Protein AF-A0A2P4YMN2-F1 (afdb_monomer)

Radius of gyration: 37.16 Å; Cα contacts (8 Å, |Δi|>4): 155; chains: 1; bounding box: 117×52×123 Å

Organism: NCBI:txid4796

Sequence (236 aa):
MDVQVNENIAIAGAVIGGGAVDGQLHRSLGSSKPPPFEGTFELYKVELELYMTDRVAWIVVTATEVRHVTDQDQQAIFDRRVRLARDTILRGLRGCKNDDASNLWDTLVLSYTQRAFSYAMLLKRQPFRCSHALGQSMTDYIRPITQLRHRLLIMNTEHASGWRFGWILLMGVAMTYRELLEHFDLPTNQGNPPKIQQVTNALRSQDERDRMVAQGGRSAGVVMSMTGSDGEYLSK

Secondary structure (DSSP, 8-state):
-------------------------------SSPPP--S-HHHHHHHHHHHHHTTT-HHHHTT-S---SS-HHHHHHHHHHHHHHHHHHHHHSTT---S-HHHHHHHHHHHHHHHHHHHHHHHHHGGGG--PPTT--HHHHHHHHHHHHHHHHHTT-GGG-HHHHHHHHHHHTTTT-HHHHHHHHHHHHTT-PPPHHHHHHHHHHHHHHHHHHHHHHHHTTSS-------------

Structure (mmCIF, N/CA/C/O backbone):
data_AF-A0A2P4YMN2-F1
#
_entry.id   AF-A0A2P4YMN2-F1
#
loop_
_atom_site.group_PDB
_atom_site.id
_atom_site.type_symbol
_atom_site.label_atom_id
_atom_site.label_alt_id
_atom_site.label_comp_id
_atom_site.label_asym_id
_atom_site.label_entity_id
_atom_site.label_seq_id
_atom_site.pdbx_PDB_ins_code
_atom_site.Cartn_x
_atom_site.Cartn_y
_atom_site.Cartn_z
_atom_site.occupancy
_atom_site.B_iso_or_equiv
_atom_site.auth_seq_id
_atom_site.auth_comp_id
_atom_site.auth_asym_id
_atom_site.auth_atom_id
_atom_site.pdbx_PDB_model_num
ATOM 1 N N . MET A 1 1 ? 53.200 -3.956 -57.517 1.00 35.25 1 MET A N 1
ATOM 2 C CA . MET A 1 1 ? 54.255 -4.930 -57.206 1.00 35.25 1 MET A CA 1
ATOM 3 C C . MET A 1 1 ? 54.503 -4.810 -55.717 1.00 35.25 1 MET A C 1
ATOM 5 O O . MET A 1 1 ? 55.097 -3.830 -55.295 1.00 35.25 1 MET A O 1
ATOM 9 N N . ASP A 1 2 ? 53.727 -5.528 -54.902 1.00 26.14 2 ASP A N 1
ATOM 10 C CA . ASP A 1 2 ? 53.933 -6.967 -54.613 1.00 26.14 2 ASP A CA 1
ATOM 11 C C . ASP A 1 2 ? 55.261 -7.139 -53.869 1.00 26.14 2 ASP A C 1
ATOM 13 O O . ASP A 1 2 ? 56.265 -6.595 -54.303 1.00 26.14 2 ASP A O 1
ATOM 17 N N . VAL A 1 3 ? 55.407 -7.855 -52.762 1.00 28.20 3 VAL A N 1
ATOM 18 C CA . VAL A 1 3 ? 54.639 -8.909 -52.081 1.00 28.20 3 VAL A CA 1
ATOM 19 C C . VAL A 1 3 ? 55.422 -9.067 -50.753 1.00 28.20 3 VAL A C 1
ATOM 21 O O . VAL A 1 3 ? 56.643 -8.958 -50.760 1.00 28.20 3 VAL A O 1
ATOM 24 N N . GLN A 1 4 ? 54.801 -8.961 -49.576 1.00 30.16 4 GLN A N 1
ATOM 25 C CA . GLN A 1 4 ? 54.206 -10.051 -48.789 1.00 30.16 4 GLN A CA 1
ATOM 26 C C . GLN A 1 4 ? 55.224 -11.048 -48.171 1.00 30.16 4 GLN A C 1
ATOM 28 O O . GLN A 1 4 ? 56.256 -11.339 -48.762 1.00 30.16 4 GLN A O 1
ATOM 33 N N . VAL A 1 5 ? 54.798 -11.650 -47.044 1.00 35.62 5 VAL A N 1
ATOM 34 C CA . VAL A 1 5 ? 55.192 -12.967 -46.472 1.00 35.62 5 VAL A CA 1
ATOM 35 C C . VAL A 1 5 ? 56.252 -12.896 -45.355 1.00 35.62 5 VAL A C 1
ATOM 37 O O . VAL A 1 5 ? 57.418 -12.631 -45.600 1.00 35.62 5 VAL A O 1
ATOM 40 N N . ASN A 1 6 ? 55.809 -12.872 -44.090 1.00 31.36 6 ASN A N 1
ATOM 41 C CA . ASN A 1 6 ? 55.540 -13.988 -43.148 1.00 31.36 6 ASN A CA 1
ATOM 42 C C . ASN A 1 6 ? 56.798 -14.624 -42.551 1.00 31.36 6 ASN A C 1
ATOM 44 O O . ASN A 1 6 ? 57.594 -15.204 -43.276 1.00 31.36 6 ASN A O 1
ATOM 48 N N . GLU A 1 7 ? 56.794 -14.754 -41.224 1.00 33.94 7 GLU A N 1
ATOM 49 C CA . GLU A 1 7 ? 57.212 -16.006 -40.594 1.00 33.94 7 GLU A CA 1
ATOM 50 C C . GLU A 1 7 ? 56.098 -16.531 -39.685 1.00 33.94 7 GLU A C 1
ATOM 52 O O . GLU A 1 7 ? 55.690 -15.919 -38.699 1.00 33.94 7 GLU A O 1
ATOM 57 N N . ASN A 1 8 ? 55.587 -17.684 -40.109 1.00 32.84 8 ASN A N 1
ATOM 58 C CA . ASN A 1 8 ? 54.741 -18.595 -39.364 1.00 32.84 8 ASN A CA 1
ATOM 59 C C . ASN A 1 8 ? 55.604 -19.373 -38.366 1.00 32.84 8 ASN A C 1
ATOM 61 O O . ASN A 1 8 ? 56.656 -19.875 -38.753 1.00 32.84 8 ASN A O 1
ATOM 65 N N . ILE A 1 9 ? 55.073 -19.664 -37.178 1.00 32.00 9 ILE A N 1
ATOM 66 C CA . ILE A 1 9 ? 55.276 -20.989 -36.582 1.00 32.00 9 ILE A CA 1
ATOM 67 C C . ILE A 1 9 ? 53.907 -21.576 -36.263 1.00 32.00 9 ILE A C 1
ATOM 69 O O . ILE A 1 9 ? 53.143 -21.071 -35.443 1.00 32.00 9 ILE A O 1
ATOM 73 N N . ALA A 1 10 ? 53.617 -22.645 -36.993 1.00 31.94 10 ALA A N 1
ATOM 74 C CA . ALA A 1 10 ? 52.483 -23.526 -36.835 1.00 31.94 10 ALA A CA 1
ATOM 75 C C . ALA A 1 10 ? 52.654 -24.431 -35.609 1.00 31.94 10 ALA A C 1
ATOM 77 O O . ALA A 1 10 ? 53.754 -24.914 -35.349 1.00 31.94 10 ALA A O 1
ATOM 78 N N . ILE A 1 11 ? 51.542 -24.781 -34.960 1.00 32.69 11 ILE A N 1
ATOM 79 C CA . ILE A 1 11 ? 51.362 -26.124 -34.402 1.00 32.69 11 ILE A CA 1
ATOM 80 C C . ILE A 1 11 ? 50.005 -26.640 -34.885 1.00 32.69 11 ILE A C 1
ATOM 82 O O . ILE A 1 11 ? 48.984 -25.960 -34.799 1.00 32.69 11 ILE A O 1
ATOM 86 N N . ALA A 1 12 ? 50.055 -27.826 -35.481 1.00 32.53 12 ALA A N 1
ATOM 87 C CA . ALA A 1 12 ? 48.991 -28.481 -36.212 1.00 32.53 12 ALA A CA 1
ATOM 88 C C . ALA A 1 12 ? 47.984 -29.218 -35.307 1.00 32.53 12 ALA A C 1
ATOM 90 O O . ALA A 1 12 ? 48.358 -29.863 -34.336 1.00 32.53 12 ALA A O 1
ATOM 91 N N . GLY A 1 13 ? 46.715 -29.113 -35.714 1.00 28.83 13 GLY A N 1
ATOM 92 C CA . GLY A 1 13 ? 45.649 -30.124 -35.783 1.00 28.83 13 GLY A CA 1
ATOM 93 C C . GLY A 1 13 ? 45.528 -31.270 -34.769 1.00 28.83 13 GLY A C 1
ATOM 94 O O . GLY A 1 13 ? 46.382 -32.143 -34.706 1.00 28.83 13 GLY A O 1
ATOM 95 N N . ALA A 1 14 ? 44.322 -31.397 -34.201 1.00 27.31 14 ALA A N 1
ATOM 96 C CA . ALA A 1 14 ? 43.523 -32.628 -34.282 1.00 27.31 14 ALA A CA 1
ATOM 97 C C . ALA A 1 14 ? 42.034 -32.341 -33.984 1.00 27.31 14 ALA A C 1
ATOM 99 O O . ALA A 1 14 ? 41.695 -31.753 -32.962 1.00 27.31 14 ALA A O 1
ATOM 100 N N . VAL A 1 15 ? 41.146 -32.776 -34.884 1.00 38.69 15 VAL A N 1
ATOM 101 C CA . VAL A 1 15 ? 39.693 -32.892 -34.674 1.00 38.69 15 VAL A CA 1
ATOM 102 C C . VAL A 1 15 ? 39.400 -34.287 -34.133 1.00 38.69 15 VAL A C 1
ATOM 104 O O . VAL A 1 15 ? 39.672 -35.242 -34.850 1.00 38.69 15 VAL A O 1
ATOM 107 N N . ILE A 1 16 ? 38.794 -34.386 -32.945 1.00 31.12 16 ILE A N 1
ATOM 108 C CA . ILE A 1 16 ? 37.894 -35.459 -32.461 1.00 31.12 16 ILE A CA 1
ATOM 109 C C . ILE A 1 16 ? 37.038 -34.756 -31.381 1.00 31.12 16 ILE A C 1
ATOM 111 O O . ILE A 1 16 ? 37.593 -34.174 -30.463 1.00 31.12 16 ILE A O 1
ATOM 115 N N . GLY A 1 17 ? 35.729 -34.539 -31.507 1.00 27.03 17 GLY A N 1
ATOM 116 C CA . GLY A 1 17 ? 34.694 -35.563 -31.531 1.00 27.03 17 GLY A CA 1
ATOM 117 C C . GLY A 1 17 ? 34.165 -35.823 -30.111 1.00 27.03 17 GLY A C 1
ATOM 118 O O . GLY A 1 17 ? 34.708 -36.668 -29.419 1.00 27.03 17 GLY A O 1
ATOM 119 N N . GLY A 1 18 ? 33.078 -35.137 -29.730 1.00 26.03 18 GLY A N 1
ATOM 120 C CA . GLY A 1 18 ? 32.112 -35.586 -28.713 1.00 26.03 18 GLY A CA 1
ATOM 121 C C . GLY A 1 18 ? 32.453 -35.387 -27.227 1.00 26.03 18 GLY A C 1
ATOM 122 O O . GLY A 1 18 ? 33.535 -35.718 -26.766 1.00 26.03 18 GLY A O 1
ATOM 123 N N . GLY A 1 19 ? 31.445 -34.951 -26.461 1.00 25.50 19 GLY A N 1
ATOM 124 C CA . GLY A 1 19 ? 31.386 -35.135 -25.005 1.00 25.50 19 GLY A CA 1
ATOM 125 C C . GLY A 1 19 ? 31.316 -33.840 -24.202 1.00 25.50 19 GLY A C 1
ATOM 126 O O . GLY A 1 19 ? 32.268 -33.077 -24.158 1.00 25.50 19 GLY A O 1
ATOM 127 N N . ALA A 1 20 ? 30.159 -33.614 -23.580 1.00 38.72 20 ALA A N 1
ATOM 128 C CA . ALA A 1 20 ? 29.866 -32.543 -22.632 1.00 38.72 20 ALA A CA 1
ATOM 129 C C . ALA A 1 20 ? 30.697 -32.635 -21.334 1.00 38.72 20 ALA A C 1
ATOM 131 O O . ALA A 1 20 ? 31.331 -33.657 -21.101 1.00 38.72 20 ALA A O 1
ATOM 132 N N . VAL A 1 21 ? 30.518 -31.617 -20.474 1.00 37.97 21 VAL A N 1
ATOM 133 C CA . VAL A 1 21 ? 31.142 -31.298 -19.164 1.00 37.97 21 VAL A CA 1
ATOM 134 C C . VAL A 1 21 ? 32.441 -30.496 -19.325 1.00 37.97 21 VAL A C 1
ATOM 136 O O . VAL A 1 21 ? 33.315 -30.886 -20.077 1.00 37.97 21 VAL A O 1
ATOM 139 N N . ASP A 1 22 ? 32.653 -29.321 -18.744 1.00 32.78 22 ASP A N 1
ATOM 140 C CA . ASP A 1 22 ? 32.194 -28.735 -17.489 1.00 32.78 22 ASP A CA 1
ATOM 141 C C . ASP A 1 22 ? 32.458 -27.211 -17.542 1.00 32.78 22 ASP A C 1
ATOM 143 O O . ASP A 1 22 ? 33.253 -26.741 -18.360 1.00 32.78 22 ASP A O 1
ATOM 147 N N . GLY A 1 23 ? 31.806 -26.428 -16.684 1.00 29.55 23 GLY A N 1
ATOM 148 C CA . GLY A 1 23 ? 32.050 -24.984 -16.590 1.00 29.55 23 GLY A CA 1
ATOM 149 C C . GLY A 1 23 ? 30.862 -24.167 -16.102 1.00 29.55 23 GLY A C 1
ATOM 150 O O . GLY A 1 23 ? 30.596 -23.083 -16.622 1.00 29.55 23 GLY A O 1
ATOM 151 N N . GLN A 1 24 ? 30.124 -24.685 -15.119 1.00 39.16 24 GLN A N 1
ATOM 152 C CA . GLN A 1 24 ? 29.054 -23.971 -14.433 1.00 39.16 24 GLN A CA 1
ATOM 153 C C . GLN A 1 24 ? 29.633 -22.842 -13.565 1.00 39.16 24 GLN A C 1
ATOM 155 O O . GLN A 1 24 ? 29.707 -22.931 -12.342 1.00 39.16 24 GLN A O 1
ATOM 160 N N . LEU A 1 25 ? 30.011 -21.732 -14.202 1.00 34.97 25 LEU A N 1
ATOM 161 C CA . LEU A 1 25 ? 30.000 -20.436 -13.539 1.00 34.97 25 LEU A CA 1
ATOM 162 C C . LEU A 1 25 ? 28.538 -20.020 -13.424 1.00 34.97 25 LEU A C 1
ATOM 164 O O . LEU A 1 25 ? 27.889 -19.693 -14.417 1.00 34.97 25 LEU A O 1
ATOM 168 N N . HIS A 1 26 ? 28.023 -20.075 -12.198 1.00 39.06 26 HIS A N 1
ATOM 169 C CA . HIS A 1 26 ? 26.734 -19.528 -11.792 1.00 39.06 26 HIS A CA 1
ATOM 170 C C . HIS A 1 26 ? 26.612 -18.054 -12.221 1.00 39.06 26 HIS A C 1
ATOM 172 O O . HIS A 1 26 ? 26.869 -17.135 -11.450 1.00 39.06 26 HIS A O 1
ATOM 178 N N . ARG A 1 27 ? 26.183 -17.811 -13.460 1.00 39.84 27 ARG A N 1
ATOM 179 C CA . ARG A 1 27 ? 25.506 -16.578 -13.840 1.00 39.84 27 ARG A CA 1
ATOM 180 C C . ARG A 1 27 ? 24.033 -16.883 -13.649 1.00 39.84 27 ARG A C 1
ATOM 182 O O . ARG A 1 27 ? 23.420 -17.533 -14.489 1.00 39.84 27 ARG A O 1
ATOM 189 N N . SER A 1 28 ? 23.492 -16.493 -12.501 1.00 42.06 28 SER A N 1
ATOM 190 C CA . SER A 1 28 ? 22.053 -16.444 -12.270 1.00 42.06 28 SER A CA 1
ATOM 191 C C . SER A 1 28 ? 21.444 -15.506 -13.313 1.00 42.06 28 SER A C 1
ATOM 193 O O . SER A 1 28 ? 21.336 -14.304 -13.092 1.00 42.06 28 SER A O 1
ATOM 195 N N . LEU A 1 29 ? 21.136 -16.042 -14.496 1.00 46.53 29 LEU A N 1
ATOM 196 C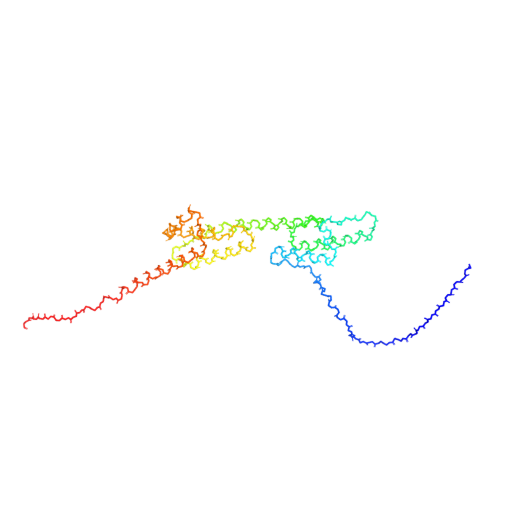 CA . LEU A 1 29 ? 20.348 -15.355 -15.502 1.00 46.53 29 LEU A CA 1
ATOM 197 C C . LEU A 1 29 ? 18.985 -15.093 -14.868 1.00 46.53 29 LEU A C 1
ATOM 199 O O . LEU A 1 29 ? 18.212 -16.027 -14.647 1.00 46.53 29 LEU A O 1
ATOM 203 N N . GLY A 1 30 ? 18.711 -13.825 -14.562 1.00 49.84 30 GLY A N 1
ATOM 204 C CA . GLY A 1 30 ? 17.373 -13.367 -14.227 1.00 49.84 30 GLY A CA 1
ATOM 205 C C . GLY A 1 30 ? 16.368 -13.891 -15.253 1.00 49.84 30 GLY A C 1
ATOM 206 O O . GLY A 1 30 ? 16.683 -14.037 -16.440 1.00 49.84 30 GLY A O 1
ATOM 207 N N . SER A 1 31 ? 15.171 -14.228 -14.769 1.00 62.81 31 SER A N 1
ATOM 208 C CA . SER A 1 31 ? 14.052 -14.722 -15.574 1.00 62.81 31 SER A CA 1
ATOM 209 C C . SER A 1 31 ? 13.967 -13.992 -16.921 1.00 62.81 31 SER A C 1
ATOM 211 O O . SER A 1 31 ? 14.032 -12.765 -16.994 1.00 62.81 31 SER A O 1
ATOM 213 N N . SER A 1 32 ? 13.804 -14.739 -18.017 1.00 67.38 32 SER A N 1
ATOM 214 C CA . SER A 1 32 ? 13.655 -14.150 -19.355 1.00 67.38 32 SER A CA 1
ATOM 215 C C . SER A 1 32 ? 12.360 -13.353 -19.517 1.00 67.38 32 SER A C 1
ATOM 217 O O . SER A 1 32 ? 12.216 -12.607 -20.485 1.00 67.38 32 SER A O 1
ATOM 219 N N . LYS A 1 33 ? 11.423 -13.527 -18.580 1.00 76.69 33 LYS A N 1
ATOM 220 C CA . LYS A 1 33 ? 10.126 -12.865 -18.564 1.00 76.69 33 LYS A CA 1
ATOM 221 C C . LYS A 1 33 ? 10.156 -11.683 -17.595 1.00 76.69 33 LYS A C 1
ATOM 223 O O . LYS A 1 33 ? 10.698 -11.837 -16.499 1.00 76.69 33 LYS A O 1
ATOM 228 N N . PRO A 1 34 ? 9.526 -10.556 -17.962 1.00 77.00 34 PRO A N 1
ATOM 229 C CA . PRO A 1 34 ? 9.375 -9.429 -17.054 1.00 77.00 34 PRO A CA 1
ATOM 230 C C . PRO A 1 34 ? 8.598 -9.840 -15.788 1.00 77.00 34 PRO A C 1
ATOM 232 O O . PRO A 1 34 ? 7.696 -10.684 -15.898 1.00 77.00 34 PRO A O 1
ATOM 235 N N . PRO A 1 35 ? 8.923 -9.260 -14.616 1.00 78.94 35 PRO A N 1
ATOM 236 C CA . PRO A 1 35 ? 8.257 -9.568 -13.353 1.00 78.94 35 PRO A CA 1
ATOM 237 C C . PRO A 1 35 ? 6.739 -9.344 -13.435 1.00 78.94 35 PRO A C 1
ATOM 239 O O . PRO A 1 35 ? 6.299 -8.331 -13.993 1.00 78.94 35 PRO A O 1
ATOM 242 N N . PRO A 1 36 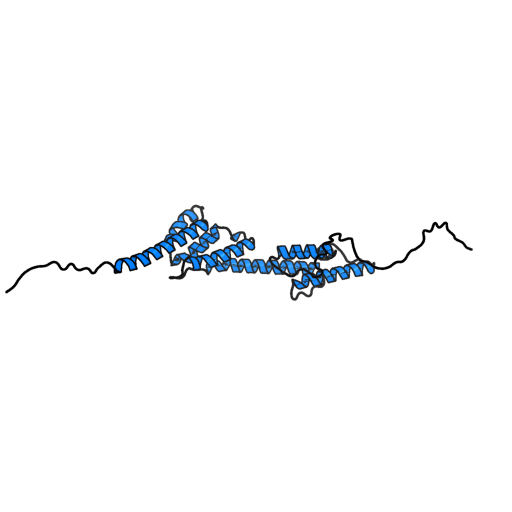? 5.910 -10.268 -12.917 1.00 76.88 36 PRO A N 1
ATOM 243 C CA . PRO A 1 36 ? 4.493 -10.001 -12.723 1.00 76.88 36 PRO A CA 1
ATOM 244 C C . PRO A 1 36 ? 4.292 -8.999 -11.577 1.00 76.88 36 PRO A C 1
ATOM 246 O O . PRO A 1 36 ? 5.129 -8.873 -10.691 1.00 76.88 36 PRO A O 1
ATOM 249 N N . PHE A 1 37 ? 3.158 -8.297 -11.567 1.00 71.06 37 PHE A N 1
ATOM 250 C CA . PHE A 1 37 ? 2.794 -7.472 -10.416 1.00 71.06 37 PHE A CA 1
ATOM 251 C C . PHE A 1 37 ? 2.367 -8.369 -9.247 1.00 71.06 37 PHE A C 1
ATOM 253 O O . PHE A 1 37 ? 1.241 -8.874 -9.239 1.00 71.06 37 PHE A O 1
ATOM 260 N N . GLU A 1 38 ? 3.252 -8.552 -8.269 1.00 70.31 38 GLU A N 1
ATOM 261 C CA . GLU A 1 38 ? 2.997 -9.338 -7.063 1.00 70.31 38 GLU A CA 1
ATOM 262 C C . GLU A 1 38 ? 3.382 -8.539 -5.805 1.00 70.31 38 GLU A C 1
ATOM 264 O O . GLU A 1 38 ? 4.441 -7.924 -5.725 1.00 70.31 38 GLU A O 1
ATOM 269 N N . GLY A 1 39 ? 2.492 -8.497 -4.809 1.00 69.12 39 GLY A N 1
ATOM 270 C CA . GLY A 1 39 ? 2.747 -7.784 -3.553 1.00 69.12 39 GLY A CA 1
ATOM 271 C C . GLY A 1 39 ? 2.561 -6.260 -3.617 1.00 69.12 39 GLY A C 1
ATOM 272 O O . GLY A 1 39 ? 1.562 -5.757 -4.138 1.00 69.12 39 GLY A O 1
ATOM 273 N N . THR A 1 40 ? 3.462 -5.516 -2.967 1.00 74.50 40 THR A N 1
ATOM 274 C CA . THR A 1 40 ? 3.418 -4.046 -2.885 1.00 74.50 40 THR A CA 1
ATOM 275 C C . THR A 1 40 ? 4.098 -3.411 -4.094 1.00 74.50 40 THR A C 1
ATOM 277 O O . THR A 1 40 ? 5.030 -3.966 -4.665 1.00 74.50 40 THR A O 1
ATOM 280 N N . PHE A 1 41 ? 3.686 -2.198 -4.466 1.00 79.25 41 PHE A N 1
ATOM 281 C CA . PHE A 1 41 ? 4.352 -1.483 -5.560 1.00 79.25 41 PHE A CA 1
ATOM 282 C C . PHE A 1 41 ? 5.818 -1.175 -5.308 1.00 79.25 41 PHE A C 1
ATOM 284 O O . PHE A 1 41 ? 6.569 -1.153 -6.267 1.00 79.25 41 PHE A O 1
ATOM 291 N N . GLU A 1 42 ? 6.240 -0.974 -4.059 1.00 80.12 42 GLU A N 1
ATOM 292 C CA . GLU A 1 42 ? 7.664 -0.789 -3.759 1.00 80.12 42 GLU A CA 1
ATOM 293 C C . GLU A 1 42 ? 8.473 -2.035 -4.127 1.00 80.12 42 GLU A C 1
ATOM 295 O O . GLU A 1 42 ? 9.532 -1.919 -4.736 1.00 80.12 42 GLU A O 1
ATOM 300 N N . LEU A 1 43 ? 7.940 -3.227 -3.838 1.00 82.19 43 LEU A N 1
ATOM 301 C CA . LEU A 1 43 ? 8.562 -4.483 -4.249 1.00 82.19 43 LEU A CA 1
ATOM 302 C C . LEU A 1 43 ? 8.572 -4.609 -5.776 1.00 82.19 43 LEU A C 1
ATOM 304 O O . LEU A 1 43 ? 9.629 -4.793 -6.370 1.00 82.19 43 LEU A O 1
ATOM 308 N N . TYR A 1 44 ? 7.418 -4.404 -6.414 1.00 83.19 44 TYR A N 1
ATOM 309 C CA . TYR A 1 44 ? 7.296 -4.453 -7.872 1.00 83.19 44 TYR A CA 1
ATOM 310 C C . TYR A 1 44 ? 8.213 -3.443 -8.582 1.00 83.19 44 TYR A C 1
ATOM 312 O O . TYR A 1 44 ? 8.804 -3.749 -9.613 1.00 83.19 44 TYR A O 1
ATOM 320 N N . LYS A 1 45 ? 8.370 -2.237 -8.029 1.00 85.06 45 LYS A N 1
ATOM 321 C CA . LYS A 1 45 ? 9.273 -1.202 -8.539 1.00 85.06 45 LYS A CA 1
ATOM 322 C C . LYS A 1 45 ? 10.723 -1.674 -8.502 1.00 85.06 45 LYS A C 1
ATOM 324 O O . LYS A 1 45 ? 11.407 -1.542 -9.511 1.00 85.06 45 LYS A O 1
ATOM 329 N N . VAL A 1 46 ? 11.170 -2.240 -7.381 1.00 85.62 46 VAL A N 1
ATOM 330 C CA . VAL A 1 46 ? 12.535 -2.772 -7.242 1.00 85.62 46 VAL A CA 1
ATOM 331 C C . VAL A 1 46 ? 12.769 -3.941 -8.201 1.00 85.62 46 VAL A C 1
ATOM 333 O O . VAL A 1 46 ? 13.811 -4.004 -8.849 1.00 85.62 46 VAL A O 1
ATOM 336 N N . GLU A 1 47 ? 11.796 -4.839 -8.354 1.00 86.06 47 GLU A N 1
ATOM 337 C CA . GLU A 1 47 ? 11.882 -5.959 -9.301 1.00 86.06 47 GLU A CA 1
ATOM 338 C C . GLU A 1 47 ? 11.969 -5.485 -10.758 1.00 86.06 47 GLU A C 1
ATOM 340 O O . GLU A 1 47 ? 12.767 -6.009 -11.539 1.00 86.06 47 GLU A O 1
ATOM 345 N N . LEU A 1 48 ? 11.177 -4.473 -11.127 1.00 87.19 48 LEU A N 1
ATOM 346 C CA . LEU A 1 48 ? 11.229 -3.850 -12.447 1.00 87.19 48 LEU A CA 1
ATOM 347 C C . LEU A 1 48 ? 12.566 -3.155 -12.708 1.00 87.19 48 LEU A C 1
ATOM 349 O O . LEU A 1 48 ? 13.141 -3.329 -13.784 1.00 87.19 48 LEU A O 1
ATOM 353 N N . GLU A 1 49 ? 13.052 -2.380 -11.741 1.00 88.31 49 GLU A N 1
ATOM 354 C CA . GLU A 1 49 ? 14.327 -1.672 -11.829 1.00 88.31 49 GLU A CA 1
ATOM 355 C C . GLU A 1 49 ? 15.483 -2.658 -12.015 1.00 88.31 49 GLU A C 1
ATOM 357 O O . GLU A 1 49 ? 16.287 -2.496 -12.935 1.00 88.31 49 GLU A O 1
ATOM 362 N N . LEU A 1 50 ? 15.518 -3.734 -11.224 1.00 88.00 50 LEU A N 1
ATOM 363 C CA . LEU A 1 50 ? 16.522 -4.789 -11.346 1.00 88.00 50 LEU A CA 1
ATOM 364 C C . LEU A 1 50 ? 16.452 -5.477 -12.721 1.00 88.00 50 LEU A C 1
ATOM 366 O O . LEU A 1 50 ? 17.459 -5.569 -13.422 1.00 88.00 50 LEU A O 1
ATOM 370 N N . TYR A 1 51 ? 15.252 -5.881 -13.155 1.00 88.00 51 TYR A N 1
ATOM 371 C CA . TYR A 1 51 ? 15.039 -6.542 -14.448 1.00 88.00 51 TYR A CA 1
ATOM 372 C C . TYR A 1 51 ? 15.471 -5.675 -15.642 1.00 88.00 51 TYR A C 1
ATOM 374 O O . TYR A 1 51 ? 16.066 -6.171 -16.603 1.00 88.00 51 TYR A O 1
ATOM 382 N N . MET A 1 52 ? 15.168 -4.375 -15.610 1.00 87.81 52 MET A N 1
ATOM 383 C CA . MET A 1 52 ? 15.529 -3.452 -16.688 1.00 87.81 52 MET A CA 1
ATOM 384 C C . MET A 1 52 ? 16.998 -3.031 -16.636 1.00 87.81 52 MET A C 1
ATOM 386 O O . MET A 1 52 ? 17.574 -2.744 -17.689 1.00 87.81 52 MET A O 1
ATOM 390 N N . THR A 1 53 ? 17.610 -3.003 -15.451 1.00 88.06 53 THR A N 1
ATOM 391 C CA . THR A 1 53 ? 19.034 -2.689 -15.277 1.00 88.06 53 THR A CA 1
ATOM 392 C C . THR A 1 53 ? 19.911 -3.784 -15.875 1.00 88.06 53 THR A C 1
ATOM 394 O O . THR A 1 53 ? 20.780 -3.474 -16.691 1.00 88.06 53 THR A O 1
ATOM 397 N N . ASP A 1 54 ? 19.599 -5.059 -15.619 1.00 87.44 54 ASP A N 1
ATOM 398 C CA . ASP A 1 54 ? 20.285 -6.214 -16.230 1.00 87.44 54 ASP A CA 1
ATOM 399 C C . ASP A 1 54 ? 20.244 -6.198 -17.772 1.00 87.44 54 ASP A C 1
ATOM 401 O O . ASP A 1 54 ? 21.072 -6.807 -18.452 1.00 87.44 54 ASP A O 1
ATOM 405 N N . ARG A 1 55 ? 19.264 -5.490 -18.347 1.00 85.19 55 ARG A N 1
ATOM 406 C CA . ARG A 1 55 ? 19.029 -5.363 -19.794 1.00 85.19 55 ARG A CA 1
ATOM 407 C C . ARG A 1 55 ? 19.462 -4.008 -20.365 1.00 85.19 55 ARG A C 1
ATOM 409 O O . ARG A 1 55 ? 19.259 -3.775 -21.557 1.00 85.19 55 ARG A O 1
ATOM 416 N N . VAL A 1 56 ? 20.025 -3.118 -19.542 1.00 85.88 56 VAL A N 1
ATOM 417 C CA . VAL A 1 56 ? 20.413 -1.742 -19.913 1.00 85.88 56 VAL A CA 1
ATOM 418 C C . VAL A 1 56 ? 19.240 -0.953 -20.521 1.00 85.88 56 VAL A C 1
ATOM 420 O O . VAL A 1 56 ? 19.407 -0.155 -21.434 1.00 85.88 56 VAL A O 1
ATOM 423 N N . ALA A 1 57 ? 18.018 -1.205 -20.052 1.00 86.69 57 ALA A N 1
ATOM 424 C CA . ALA A 1 57 ? 16.807 -0.517 -20.506 1.00 86.69 57 ALA A CA 1
ATOM 425 C C . ALA A 1 57 ? 16.305 0.527 -19.496 1.00 86.69 57 ALA A C 1
ATOM 427 O O . ALA A 1 57 ? 15.535 1.412 -19.864 1.00 86.69 57 ALA A O 1
ATOM 428 N N . TRP A 1 58 ? 16.772 0.459 -18.244 1.00 88.94 58 TRP A N 1
ATOM 429 C CA . TRP A 1 58 ? 16.374 1.385 -17.178 1.00 88.94 58 TRP A CA 1
ATOM 430 C C . TRP A 1 58 ? 16.751 2.843 -17.474 1.00 88.94 58 TRP A C 1
ATOM 432 O O . TRP A 1 58 ? 15.977 3.752 -17.203 1.00 88.94 58 TRP A O 1
ATOM 442 N N . ILE A 1 59 ? 17.886 3.064 -18.139 1.00 84.62 59 ILE A N 1
ATOM 443 C CA . ILE A 1 59 ? 18.393 4.399 -18.506 1.00 84.62 59 ILE A CA 1
ATOM 444 C C . ILE A 1 59 ? 17.464 5.194 -19.439 1.00 84.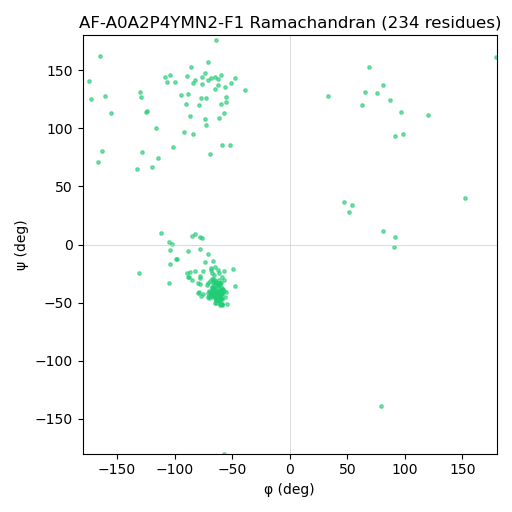62 59 ILE A C 1
ATOM 446 O O . ILE A 1 59 ? 17.495 6.426 -19.453 1.00 84.62 59 ILE A O 1
ATOM 450 N N . VAL A 1 60 ? 16.615 4.498 -20.203 1.00 85.00 60 VAL A N 1
ATOM 451 C CA . VAL A 1 60 ? 15.579 5.108 -21.050 1.00 85.00 60 VAL A CA 1
ATOM 452 C C . VAL A 1 60 ? 14.360 5.501 -20.209 1.00 85.00 60 VAL A C 1
ATOM 454 O O . VAL A 1 60 ? 13.703 6.501 -20.489 1.00 85.00 60 VAL A O 1
ATOM 457 N N . VAL A 1 61 ? 14.062 4.736 -19.155 1.00 84.38 61 VAL A N 1
ATOM 458 C CA . VAL A 1 61 ? 12.963 5.013 -18.218 1.00 84.38 61 VAL A CA 1
ATOM 459 C C . VAL A 1 61 ? 13.273 6.233 -17.357 1.00 84.38 61 VAL A C 1
ATOM 461 O O . VAL A 1 61 ? 12.409 7.084 -17.177 1.00 84.38 61 VAL A O 1
ATOM 464 N N . THR A 1 62 ? 14.519 6.378 -16.903 1.00 85.19 62 THR A N 1
ATOM 465 C CA . THR A 1 62 ? 14.989 7.559 -16.161 1.00 85.19 62 THR A CA 1
ATOM 466 C C . THR A 1 62 ? 15.229 8.785 -17.052 1.00 85.19 62 THR A C 1
ATOM 468 O O . THR A 1 62 ? 15.743 9.792 -16.568 1.00 85.19 62 THR A O 1
ATOM 471 N N . ALA A 1 63 ? 14.897 8.705 -18.350 1.00 79.06 63 ALA A N 1
ATOM 472 C CA . ALA A 1 63 ? 15.135 9.743 -19.358 1.00 79.06 63 ALA A CA 1
ATOM 473 C C . ALA A 1 63 ? 16.595 10.245 -19.406 1.00 79.06 63 ALA A C 1
ATOM 475 O O . ALA A 1 63 ? 16.861 11.392 -19.757 1.00 79.06 63 ALA A O 1
ATOM 476 N N . THR A 1 64 ? 17.550 9.395 -19.020 1.00 77.50 64 THR A N 1
ATOM 477 C CA . THR A 1 64 ? 18.977 9.746 -18.944 1.00 77.50 64 THR A CA 1
ATOM 478 C C . THR A 1 64 ? 19.687 9.503 -20.275 1.00 77.50 64 THR A C 1
ATOM 480 O O . THR A 1 64 ? 20.660 10.179 -20.595 1.00 77.50 64 THR A O 1
ATOM 483 N N . GLU A 1 65 ? 19.192 8.552 -21.067 1.00 75.50 65 GLU A N 1
ATOM 484 C CA . GLU A 1 65 ? 19.656 8.301 -22.428 1.00 75.50 65 GLU A CA 1
ATOM 485 C C . GLU A 1 65 ? 18.780 9.059 -23.437 1.00 75.50 65 GLU A C 1
ATOM 487 O O . GLU A 1 65 ? 17.554 8.939 -23.425 1.00 75.50 65 GLU A O 1
ATOM 492 N N . VAL A 1 66 ? 19.412 9.824 -24.330 1.00 76.19 66 VAL A N 1
ATOM 493 C CA . VAL A 1 66 ? 18.743 10.532 -25.430 1.00 76.19 66 VAL A CA 1
ATOM 494 C C . VAL A 1 66 ? 19.059 9.816 -26.736 1.00 76.19 66 VAL A C 1
ATOM 496 O O . VAL A 1 66 ? 20.187 9.380 -26.962 1.00 76.19 66 VAL A O 1
ATOM 499 N N . ARG A 1 67 ? 18.060 9.706 -27.615 1.00 78.75 67 ARG A N 1
ATOM 500 C CA . ARG A 1 67 ? 18.222 9.107 -28.941 1.00 78.75 67 ARG A CA 1
ATOM 501 C C . ARG A 1 67 ? 19.339 9.815 -29.713 1.00 78.75 67 ARG A C 1
ATOM 503 O O . ARG A 1 67 ? 19.308 11.034 -29.879 1.00 78.75 67 ARG A O 1
ATOM 510 N N . HIS A 1 68 ? 20.303 9.045 -30.213 1.00 79.38 68 HIS A N 1
ATOM 511 C CA . HIS A 1 68 ? 21.394 9.582 -31.025 1.00 79.38 68 HIS A CA 1
ATOM 512 C C . HIS A 1 68 ? 20.875 10.218 -32.322 1.00 79.38 68 HIS A C 1
ATOM 514 O O . HIS A 1 68 ? 19.933 9.721 -32.934 1.00 79.38 68 HIS A O 1
ATOM 520 N N 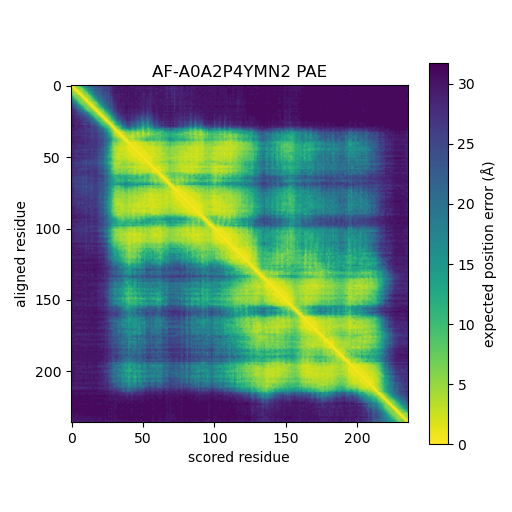. VAL A 1 69 ? 21.492 11.324 -32.750 1.00 75.38 69 VAL A N 1
ATOM 521 C CA . VAL A 1 69 ? 20.986 12.159 -33.859 1.00 75.38 69 VAL A CA 1
ATOM 522 C C . VAL A 1 69 ? 21.292 11.561 -35.237 1.00 75.38 69 VAL A C 1
ATOM 524 O O . VAL A 1 69 ? 20.473 11.680 -36.145 1.00 75.38 69 VAL A O 1
ATOM 527 N N . THR A 1 70 ? 22.430 10.880 -35.389 1.00 77.12 70 THR A N 1
ATOM 528 C CA . THR A 1 70 ? 22.971 10.539 -36.722 1.00 77.12 70 THR A CA 1
ATOM 529 C C . THR A 1 70 ? 23.377 9.071 -36.870 1.00 77.12 70 THR A C 1
ATOM 531 O O . THR A 1 70 ? 23.400 8.556 -37.983 1.00 77.12 70 THR A O 1
ATOM 534 N N . ASP A 1 71 ? 23.685 8.385 -35.769 1.00 86.88 71 ASP A N 1
ATOM 535 C CA . ASP A 1 71 ? 24.129 6.990 -35.787 1.00 86.88 71 ASP A CA 1
ATOM 536 C C . ASP A 1 71 ? 22.920 6.038 -35.772 1.00 86.88 71 ASP A C 1
ATOM 538 O O . ASP A 1 71 ? 22.196 5.943 -34.776 1.00 86.88 71 ASP A O 1
ATOM 542 N N . GLN A 1 72 ? 22.696 5.345 -36.893 1.00 83.88 72 GLN A N 1
ATOM 543 C CA . GLN A 1 72 ? 21.578 4.414 -37.066 1.00 83.88 72 GLN A CA 1
ATOM 544 C C . GLN A 1 72 ? 21.687 3.172 -36.173 1.00 83.88 72 GLN A C 1
ATOM 546 O O . GLN A 1 72 ? 20.660 2.680 -35.700 1.00 83.88 72 GLN A O 1
ATOM 551 N N . ASP A 1 73 ? 22.897 2.688 -35.894 1.00 85.31 73 ASP A N 1
ATOM 552 C CA . ASP A 1 73 ? 23.100 1.513 -35.045 1.00 85.31 73 ASP A CA 1
ATOM 553 C C . ASP A 1 73 ? 22.786 1.862 -33.588 1.00 85.31 73 ASP A C 1
ATOM 555 O O . ASP A 1 73 ? 22.072 1.129 -32.894 1.00 85.31 73 ASP A O 1
ATOM 559 N N . GLN A 1 74 ? 23.222 3.039 -33.136 1.00 81.94 74 GLN A N 1
ATOM 560 C CA . GLN A 1 74 ? 22.881 3.546 -31.806 1.00 81.94 74 GLN A CA 1
ATOM 561 C C . GLN A 1 74 ? 21.389 3.884 -31.674 1.00 81.94 74 GLN A C 1
ATOM 563 O O . GLN A 1 74 ? 20.789 3.600 -30.634 1.00 81.94 74 GLN A O 1
ATOM 568 N N . GLN A 1 75 ? 20.752 4.408 -32.726 1.00 85.88 75 GLN A N 1
ATOM 569 C CA . GLN A 1 75 ? 19.295 4.587 -32.765 1.00 85.88 75 GLN A CA 1
ATOM 570 C C . GLN A 1 75 ? 18.552 3.250 -32.668 1.00 85.88 75 GLN A C 1
ATOM 572 O O . GLN A 1 75 ? 17.594 3.141 -31.904 1.00 85.88 75 GLN A O 1
ATOM 577 N N . ALA A 1 76 ? 19.000 2.209 -33.375 1.00 85.81 76 ALA A N 1
ATOM 578 C CA . ALA A 1 76 ? 18.378 0.888 -33.319 1.00 85.81 76 ALA A CA 1
ATOM 579 C C . ALA A 1 76 ? 18.508 0.241 -31.928 1.00 85.81 76 ALA A C 1
ATOM 581 O O . ALA A 1 76 ? 17.564 -0.400 -31.448 1.00 85.81 76 ALA A O 1
ATOM 582 N N . ILE A 1 77 ? 19.652 0.432 -31.259 1.00 86.44 77 ILE A N 1
ATOM 583 C CA . ILE A 1 77 ? 19.879 -0.004 -29.873 1.00 86.44 77 ILE A CA 1
ATOM 584 C C . ILE A 1 77 ? 18.943 0.741 -28.915 1.00 86.44 77 ILE A C 1
ATOM 586 O O . ILE A 1 77 ? 18.277 0.098 -28.096 1.00 86.44 77 ILE A O 1
ATOM 590 N N . PHE A 1 78 ? 18.841 2.064 -29.049 1.00 86.50 78 PHE A N 1
ATOM 591 C CA . PHE A 1 78 ? 17.924 2.887 -28.262 1.00 86.50 78 PHE A CA 1
ATOM 592 C C . PHE A 1 78 ? 16.469 2.441 -28.458 1.00 86.50 78 PHE A C 1
ATOM 594 O O . PHE A 1 78 ? 15.786 2.099 -27.493 1.00 86.50 78 PHE A O 1
ATOM 601 N N . ASP A 1 79 ? 16.014 2.317 -29.706 1.00 86.31 79 ASP A N 1
ATOM 602 C CA . ASP A 1 79 ? 14.644 1.918 -30.034 1.00 86.31 79 ASP A CA 1
ATOM 603 C C . ASP A 1 79 ? 14.330 0.501 -29.508 1.00 86.31 79 ASP A C 1
ATOM 605 O O . ASP A 1 79 ? 13.205 0.209 -29.089 1.00 86.31 79 ASP A O 1
ATOM 609 N N . ARG A 1 80 ? 15.323 -0.401 -29.470 1.00 88.12 80 ARG A N 1
ATOM 610 C CA . ARG A 1 80 ? 15.186 -1.731 -28.853 1.00 88.12 80 ARG A CA 1
ATOM 611 C C . ARG A 1 80 ? 14.994 -1.642 -27.336 1.00 88.12 80 ARG A C 1
ATOM 613 O O . ARG A 1 80 ? 14.142 -2.360 -26.808 1.00 88.12 80 ARG A O 1
ATOM 620 N N . ARG A 1 81 ? 15.752 -0.786 -26.645 1.00 88.19 81 ARG A N 1
ATOM 621 C CA . ARG A 1 81 ? 15.624 -0.558 -25.194 1.00 88.19 81 ARG A CA 1
ATOM 622 C C . ARG A 1 81 ? 14.288 0.093 -24.847 1.00 88.19 81 ARG A C 1
ATOM 624 O O . ARG A 1 81 ? 13.606 -0.399 -23.951 1.00 88.19 81 ARG A O 1
ATOM 631 N N . VAL A 1 82 ? 13.869 1.103 -25.616 1.00 87.69 82 VAL A N 1
ATOM 632 C CA . VAL A 1 82 ? 12.545 1.737 -25.500 1.00 87.69 82 VAL A CA 1
ATOM 633 C C . VAL A 1 82 ? 11.445 0.684 -25.610 1.00 87.69 82 VAL A C 1
ATOM 635 O O . VAL A 1 82 ? 10.598 0.593 -24.727 1.00 87.69 82 VAL A O 1
ATOM 638 N N . ARG A 1 83 ? 11.466 -0.166 -26.647 1.00 87.62 83 ARG A N 1
ATOM 639 C CA . ARG A 1 83 ? 10.452 -1.223 -26.815 1.00 87.62 83 ARG A CA 1
ATOM 640 C C . ARG A 1 83 ? 10.402 -2.188 -25.629 1.00 87.62 83 ARG A C 1
ATOM 642 O O . ARG A 1 83 ? 9.309 -2.526 -25.180 1.00 87.62 83 ARG A O 1
ATOM 649 N N . LEU A 1 84 ? 11.558 -2.607 -25.108 1.00 88.12 84 LEU A N 1
ATOM 650 C CA . LEU A 1 84 ? 11.629 -3.501 -23.949 1.00 88.12 84 LEU A CA 1
ATOM 651 C C . LEU A 1 84 ? 11.057 -2.845 -22.683 1.00 88.12 84 LEU A C 1
ATOM 653 O O . LEU A 1 84 ? 10.260 -3.467 -21.978 1.00 88.12 84 LEU A O 1
ATOM 657 N N . ALA A 1 85 ? 11.440 -1.595 -22.411 1.00 87.31 85 ALA A N 1
ATOM 658 C CA . ALA A 1 85 ? 10.935 -0.830 -21.276 1.00 87.31 85 ALA A CA 1
ATOM 659 C C . ALA A 1 85 ? 9.413 -0.646 -21.371 1.00 87.31 85 ALA A C 1
ATOM 661 O O . ALA A 1 85 ? 8.695 -0.912 -20.408 1.00 87.31 85 ALA A O 1
ATOM 662 N N . ARG A 1 86 ? 8.906 -0.291 -22.558 1.00 86.44 86 ARG A N 1
ATOM 663 C CA . ARG A 1 86 ? 7.469 -0.130 -22.820 1.00 86.44 86 ARG A CA 1
ATOM 664 C C . ARG A 1 86 ? 6.679 -1.414 -22.587 1.00 86.44 86 ARG A C 1
ATOM 666 O O . ARG A 1 86 ? 5.711 -1.367 -21.834 1.00 86.44 86 ARG A O 1
ATOM 673 N N . ASP A 1 87 ? 7.078 -2.543 -23.184 1.00 85.31 87 ASP A N 1
ATOM 674 C CA . ASP A 1 87 ? 6.374 -3.828 -22.989 1.00 85.31 87 ASP A CA 1
ATOM 675 C C . ASP A 1 87 ? 6.309 -4.204 -21.507 1.00 85.31 87 ASP A C 1
ATOM 677 O O . ASP A 1 87 ? 5.287 -4.658 -20.997 1.00 85.31 87 ASP A O 1
ATOM 681 N N . THR A 1 88 ? 7.405 -3.955 -20.797 1.00 86.56 88 THR A N 1
ATOM 682 C CA . THR A 1 88 ? 7.521 -4.284 -19.382 1.00 86.56 88 THR A CA 1
ATOM 683 C C . THR A 1 88 ? 6.630 -3.376 -18.518 1.00 86.56 88 THR A C 1
ATOM 685 O O . THR A 1 88 ? 5.887 -3.878 -17.678 1.00 86.56 88 THR A O 1
ATOM 688 N N . ILE A 1 89 ? 6.624 -2.058 -18.749 1.00 86.00 89 ILE A N 1
ATOM 689 C CA . ILE A 1 89 ? 5.796 -1.099 -17.989 1.00 86.00 89 ILE A CA 1
ATOM 690 C C . ILE A 1 89 ? 4.300 -1.294 -18.281 1.00 86.00 89 ILE A C 1
ATOM 692 O O . ILE A 1 89 ? 3.479 -1.283 -17.360 1.00 86.00 89 ILE A O 1
ATOM 696 N N . LEU A 1 90 ? 3.927 -1.526 -19.545 1.00 84.31 90 LEU A N 1
ATOM 697 C CA . LEU A 1 90 ? 2.530 -1.712 -19.962 1.00 84.31 90 LEU A CA 1
ATOM 698 C C . LEU A 1 90 ? 1.878 -2.968 -19.362 1.00 84.31 90 LEU A C 1
ATOM 700 O O . LEU A 1 90 ? 0.654 -3.029 -19.251 1.00 84.31 90 LEU A O 1
ATOM 704 N N . ARG A 1 91 ? 2.659 -3.949 -18.893 1.00 78.81 91 ARG A N 1
ATOM 705 C CA . ARG A 1 91 ? 2.120 -5.083 -18.118 1.00 78.81 91 ARG A CA 1
ATOM 706 C C . ARG A 1 91 ? 1.556 -4.654 -16.762 1.00 78.81 91 ARG A C 1
ATOM 708 O O . ARG A 1 91 ? 0.573 -5.242 -16.312 1.00 78.81 91 ARG A O 1
ATOM 715 N N . GLY A 1 92 ? 2.133 -3.620 -16.144 1.00 75.50 92 GLY A N 1
ATOM 716 C CA . GLY A 1 92 ? 1.635 -3.010 -14.906 1.00 75.50 92 GLY A CA 1
ATOM 717 C C . GLY A 1 92 ? 0.585 -1.914 -15.132 1.00 75.50 92 GLY A C 1
ATOM 718 O O . GLY A 1 92 ? -0.234 -1.656 -14.250 1.00 75.50 92 GLY A O 1
ATOM 719 N N . LEU A 1 93 ? 0.571 -1.296 -16.318 1.00 75.81 93 LEU A N 1
ATOM 720 C CA . LEU A 1 93 ? -0.309 -0.181 -16.671 1.00 75.81 93 LEU A CA 1
ATOM 721 C C . LEU A 1 93 ? -1.270 -0.558 -17.809 1.00 75.81 93 LEU A C 1
ATOM 723 O O . LEU A 1 93 ? -0.922 -0.509 -18.986 1.00 75.81 93 LEU A O 1
ATOM 727 N N . ARG A 1 94 ? -2.524 -0.885 -17.479 1.00 67.69 94 ARG A N 1
ATOM 728 C CA . ARG A 1 94 ? -3.540 -1.187 -18.501 1.00 67.69 94 ARG A CA 1
ATOM 729 C C . ARG A 1 94 ? -4.075 0.094 -19.151 1.00 67.69 94 ARG A C 1
ATOM 731 O O . ARG A 1 94 ? -4.590 0.962 -18.456 1.00 67.69 94 ARG A O 1
ATOM 738 N N . GLY A 1 95 ? -4.023 0.165 -20.484 1.00 65.62 95 GLY A N 1
ATOM 739 C CA . GLY A 1 95 ? -4.755 1.158 -21.286 1.00 65.62 95 GLY A CA 1
ATOM 740 C C . GLY A 1 95 ? -4.031 2.473 -21.599 1.00 65.62 95 GLY A C 1
ATOM 741 O O . GLY A 1 95 ? -4.651 3.355 -22.188 1.00 65.62 95 GLY A O 1
ATOM 742 N N . CYS A 1 96 ? -2.747 2.623 -21.254 1.00 69.00 96 CYS A N 1
ATOM 743 C CA . CYS A 1 96 ? -1.972 3.808 -21.636 1.00 69.00 96 CYS A CA 1
ATOM 744 C C . CYS A 1 96 ? -1.390 3.665 -23.053 1.00 69.00 96 CYS A C 1
ATOM 746 O O . CYS A 1 96 ? -0.922 2.589 -23.422 1.00 69.00 96 CYS A O 1
ATOM 748 N N . LYS A 1 97 ? -1.425 4.744 -23.847 1.00 71.00 97 LYS A N 1
ATOM 749 C CA . LYS A 1 97 ? -0.963 4.775 -25.250 1.00 71.00 97 LYS A CA 1
ATOM 750 C C . LYS A 1 97 ? 0.290 5.633 -25.472 1.00 71.00 97 LYS A C 1
ATOM 752 O O . LYS A 1 97 ? 0.637 5.886 -26.617 1.00 71.00 97 LYS A O 1
ATOM 757 N N . ASN A 1 98 ? 0.950 6.090 -24.408 1.00 73.75 98 ASN A N 1
ATOM 758 C CA . ASN A 1 98 ? 2.133 6.940 -24.548 1.00 73.75 98 ASN A CA 1
ATOM 759 C C . ASN A 1 98 ? 3.292 6.182 -25.216 1.00 73.75 98 ASN A C 1
ATOM 761 O O . ASN A 1 98 ? 3.480 4.978 -24.999 1.00 73.75 98 ASN A O 1
ATOM 765 N N . ASP A 1 99 ? 4.057 6.903 -26.036 1.00 72.50 99 ASP A N 1
ATOM 766 C CA . ASP A 1 99 ? 5.197 6.346 -26.765 1.00 72.50 99 ASP A CA 1
ATOM 767 C C . ASP A 1 99 ? 6.513 6.412 -25.987 1.00 72.50 99 ASP A C 1
ATOM 769 O O . ASP A 1 99 ? 7.373 5.551 -26.181 1.00 72.50 99 ASP A O 1
ATOM 773 N N . ASP A 1 100 ? 6.628 7.339 -25.039 1.00 82.38 100 ASP A N 1
ATOM 774 C CA . ASP A 1 100 ? 7.833 7.502 -24.229 1.00 82.38 100 ASP A CA 1
ATOM 775 C C . ASP A 1 100 ? 7.794 6.617 -22.980 1.00 82.38 100 ASP A C 1
ATOM 777 O O . ASP A 1 100 ? 6.836 6.638 -22.199 1.00 82.38 100 ASP A O 1
ATOM 781 N N . ALA A 1 101 ? 8.866 5.852 -22.761 1.00 82.75 101 ALA A N 1
ATOM 782 C CA . ALA A 1 101 ? 8.983 4.955 -21.612 1.00 82.75 101 ALA A CA 1
ATOM 783 C C . ALA A 1 101 ? 9.026 5.711 -20.271 1.00 82.75 101 ALA A C 1
ATOM 785 O O . ALA A 1 101 ? 8.450 5.231 -19.297 1.00 82.75 101 ALA A O 1
ATOM 786 N N . SER A 1 102 ? 9.642 6.897 -20.231 1.00 84.69 102 SER A N 1
ATOM 787 C CA . SER A 1 102 ? 9.664 7.776 -19.053 1.00 84.69 102 SER A CA 1
ATOM 788 C C . SER A 1 102 ? 8.262 8.271 -18.684 1.00 84.69 102 SER A C 1
ATOM 790 O O . SER A 1 102 ? 7.805 8.064 -17.564 1.00 84.69 102 SER A O 1
ATOM 792 N N . ASN A 1 103 ? 7.510 8.799 -19.654 1.00 84.81 103 ASN A N 1
ATOM 793 C CA . ASN A 1 103 ? 6.129 9.245 -19.437 1.00 84.81 103 ASN A CA 1
ATOM 794 C C . ASN A 1 103 ? 5.207 8.085 -19.015 1.00 84.81 103 ASN A C 1
ATOM 796 O O . ASN A 1 103 ? 4.300 8.262 -18.195 1.00 84.81 103 ASN A O 1
ATOM 800 N N . LEU A 1 104 ? 5.415 6.881 -19.566 1.00 86.44 104 LEU A N 1
ATOM 801 C CA . LEU A 1 104 ? 4.701 5.671 -19.140 1.00 86.44 104 LEU A CA 1
ATOM 802 C C . LEU A 1 104 ? 5.030 5.286 -17.694 1.00 86.44 104 LEU A C 1
ATOM 804 O O . LEU A 1 104 ? 4.123 4.905 -16.952 1.00 86.44 104 LEU A O 1
ATOM 808 N N . TRP A 1 105 ? 6.296 5.393 -17.296 1.00 87.56 105 TRP A N 1
ATOM 809 C CA . TRP A 1 105 ? 6.741 5.143 -15.930 1.00 87.56 105 TRP A CA 1
ATOM 810 C C . TRP A 1 105 ? 6.133 6.132 -14.936 1.00 87.56 105 TRP A C 1
ATOM 812 O O . TRP A 1 105 ? 5.534 5.707 -13.948 1.00 87.56 105 TRP A O 1
ATOM 822 N N . ASP A 1 106 ? 6.174 7.429 -15.238 1.00 87.69 106 ASP A N 1
ATOM 823 C CA . ASP A 1 106 ? 5.567 8.458 -14.391 1.00 87.69 106 ASP A CA 1
ATOM 824 C C . ASP A 1 106 ? 4.058 8.235 -14.246 1.00 87.69 106 ASP A C 1
ATOM 826 O O . ASP A 1 106 ? 3.508 8.294 -13.145 1.00 87.69 106 ASP A O 1
ATOM 830 N N . THR A 1 107 ? 3.382 7.874 -15.340 1.00 86.62 107 THR A N 1
ATOM 831 C CA . THR A 1 107 ? 1.953 7.527 -15.313 1.00 86.62 107 THR A CA 1
ATOM 832 C C . THR A 1 107 ? 1.684 6.290 -14.448 1.00 86.62 107 THR A C 1
ATOM 834 O O . THR A 1 107 ? 0.711 6.266 -13.690 1.00 86.62 107 THR A O 1
ATOM 837 N N . LEU A 1 108 ? 2.536 5.261 -14.524 1.00 85.31 108 LEU A N 1
ATOM 838 C CA . LEU A 1 108 ? 2.433 4.068 -13.683 1.00 85.31 108 LEU A CA 1
ATOM 839 C C . LEU A 1 108 ? 2.558 4.441 -12.198 1.00 85.31 108 LEU A C 1
ATOM 841 O O . LEU A 1 108 ? 1.668 4.095 -11.415 1.00 85.31 108 LEU A O 1
ATOM 845 N N . VAL A 1 109 ? 3.598 5.194 -11.831 1.00 85.81 109 VAL A N 1
ATOM 846 C CA . VAL A 1 109 ? 3.836 5.666 -10.458 1.00 85.81 109 VAL A CA 1
ATOM 847 C C . VAL A 1 109 ? 2.660 6.507 -9.956 1.00 85.81 109 VAL A C 1
ATOM 849 O O . VAL A 1 109 ? 2.154 6.264 -8.857 1.00 85.81 109 VAL A O 1
ATOM 852 N N . LEU A 1 110 ? 2.170 7.450 -10.764 1.00 85.62 110 LEU A N 1
ATOM 853 C CA . LEU A 1 110 ? 1.026 8.300 -10.424 1.00 85.62 110 LEU A CA 1
ATOM 854 C C . LEU A 1 110 ? -0.247 7.481 -10.206 1.00 85.62 110 LEU A C 1
ATOM 856 O O . LEU A 1 110 ? -0.922 7.655 -9.191 1.00 85.62 110 LEU A O 1
ATOM 860 N N . SER A 1 111 ? -0.561 6.556 -11.115 1.00 79.69 111 SER A N 1
ATOM 861 C CA . SER A 1 111 ? -1.761 5.720 -11.016 1.00 79.69 111 SER A CA 1
ATOM 862 C C . SER A 1 111 ? -1.749 4.846 -9.760 1.00 79.69 111 SER A C 1
ATOM 864 O O . SER A 1 111 ? -2.773 4.708 -9.080 1.00 79.69 111 SER A O 1
ATOM 866 N N . TYR A 1 112 ? -0.584 4.294 -9.406 1.00 79.19 112 TYR A N 1
ATOM 867 C CA . TYR A 1 112 ? -0.447 3.487 -8.206 1.00 79.19 112 TYR A CA 1
ATOM 868 C C . TYR A 1 112 ? -0.534 4.348 -6.949 1.00 79.19 112 TYR A C 1
ATOM 870 O O . TYR A 1 112 ? -1.278 4.008 -6.033 1.00 79.19 112 TYR A O 1
ATOM 878 N N . THR A 1 113 ? 0.148 5.492 -6.923 1.00 77.06 113 THR A N 1
ATOM 879 C CA . THR A 1 113 ? 0.104 6.431 -5.794 1.00 77.06 113 THR A CA 1
ATOM 880 C C . THR A 1 113 ? -1.319 6.937 -5.558 1.00 77.06 113 THR A C 1
ATOM 882 O O . THR A 1 113 ? -1.804 6.932 -4.427 1.00 77.06 113 THR A O 1
ATOM 885 N N . GLN A 1 114 ? -2.044 7.285 -6.624 1.00 79.88 114 GLN A N 1
ATOM 886 C CA . GLN A 1 114 ? -3.445 7.695 -6.554 1.00 79.88 114 GLN A CA 1
ATOM 887 C C . GLN A 1 114 ? -4.345 6.567 -6.038 1.00 79.88 114 GLN A C 1
ATOM 889 O O . GLN A 1 114 ? -5.210 6.807 -5.189 1.00 79.88 114 GLN A O 1
ATOM 894 N N . ARG A 1 115 ? -4.156 5.329 -6.517 1.00 78.94 115 ARG A N 1
ATOM 895 C CA . ARG A 1 115 ? -4.907 4.162 -6.031 1.00 78.94 115 ARG A CA 1
ATOM 896 C C . ARG A 1 115 ? -4.592 3.877 -4.563 1.00 78.94 115 ARG A C 1
ATOM 898 O O . ARG A 1 115 ? -5.525 3.665 -3.793 1.00 78.94 115 ARG A O 1
ATOM 905 N N . ALA A 1 116 ? -3.322 3.909 -4.169 1.00 69.25 116 ALA A N 1
ATOM 906 C CA . ALA A 1 116 ? -2.878 3.711 -2.794 1.00 69.25 116 ALA A CA 1
ATOM 907 C C . ALA A 1 116 ? -3.466 4.780 -1.866 1.00 69.25 116 ALA A C 1
ATOM 909 O O . ALA A 1 116 ? -4.022 4.448 -0.821 1.00 69.25 116 ALA A O 1
ATOM 910 N N . PHE A 1 117 ? -3.454 6.047 -2.286 1.00 68.38 117 PHE A N 1
ATOM 911 C CA . PHE A 1 117 ? -4.086 7.142 -1.557 1.00 68.38 117 PHE A CA 1
ATOM 912 C C . PHE A 1 117 ? -5.605 6.959 -1.438 1.00 68.38 117 PHE A C 1
ATOM 914 O O . PHE A 1 117 ? -6.162 7.060 -0.345 1.00 68.38 117 PHE A O 1
ATOM 921 N N . SER A 1 118 ? -6.282 6.631 -2.541 1.00 73.50 118 SER A N 1
ATOM 922 C CA . SER A 1 118 ? -7.734 6.403 -2.565 1.00 73.50 118 SER A CA 1
ATOM 923 C C . SER A 1 118 ? -8.136 5.234 -1.663 1.00 73.50 118 SER A C 1
ATOM 925 O O . SER A 1 118 ? -9.103 5.320 -0.906 1.00 73.50 118 SER A O 1
ATOM 927 N N . TYR A 1 119 ? -7.359 4.152 -1.699 1.00 68.50 119 TYR A N 1
ATOM 928 C CA . TYR A 1 119 ? -7.566 2.976 -0.866 1.00 68.50 119 TYR A CA 1
ATOM 929 C C . TYR A 1 119 ? -7.269 3.271 0.609 1.00 68.50 119 TYR A C 1
ATOM 931 O O . TYR A 1 119 ? -8.068 2.908 1.46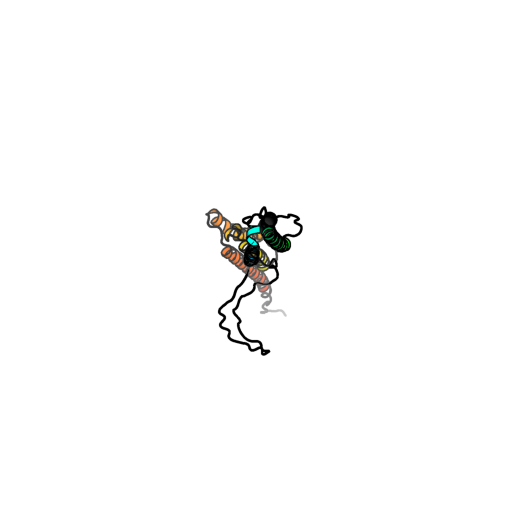8 1.00 68.50 119 TYR A O 1
ATOM 939 N N . ALA A 1 120 ? -6.208 4.021 0.918 1.00 65.69 120 ALA A N 1
ATOM 940 C CA . ALA A 1 120 ? -5.938 4.501 2.270 1.00 65.69 120 ALA A CA 1
ATOM 941 C C . ALA A 1 120 ? -7.078 5.389 2.797 1.00 65.69 120 ALA A C 1
ATOM 943 O O . ALA A 1 120 ? -7.499 5.222 3.939 1.00 65.69 120 ALA A O 1
ATOM 944 N N . MET A 1 121 ? -7.634 6.286 1.978 1.00 70.69 121 MET A N 1
ATOM 945 C CA . MET A 1 121 ? -8.787 7.113 2.356 1.00 70.69 121 MET A CA 1
ATOM 946 C C . MET A 1 121 ? -10.050 6.284 2.602 1.00 70.69 121 MET A C 1
ATOM 948 O O . MET A 1 121 ? -10.762 6.530 3.577 1.00 70.69 121 MET A O 1
ATOM 952 N N . LEU A 1 122 ? -10.313 5.267 1.776 1.00 72.94 122 LEU A N 1
ATOM 953 C CA . LEU A 1 122 ? -11.418 4.335 1.999 1.00 72.94 122 LEU A CA 1
ATOM 954 C C . LEU A 1 122 ? -11.220 3.533 3.293 1.00 72.94 122 LEU A C 1
ATOM 956 O O . LEU A 1 122 ? -12.132 3.466 4.119 1.00 72.94 122 LEU A O 1
ATOM 960 N N . LEU A 1 123 ? -10.027 2.967 3.503 1.00 66.56 123 LEU A N 1
ATOM 961 C CA . LEU A 1 123 ? -9.708 2.210 4.714 1.00 66.56 123 LEU A CA 1
ATOM 962 C C . LEU A 1 123 ? -9.732 3.075 5.965 1.00 66.56 123 LEU A C 1
ATOM 964 O O . LEU A 1 123 ? -10.078 2.561 7.017 1.00 66.56 123 LEU A O 1
ATOM 968 N N . LYS A 1 124 ? -9.415 4.370 5.881 1.00 66.44 124 LYS A N 1
ATOM 969 C CA . LYS A 1 124 ? -9.572 5.302 7.007 1.00 66.44 124 LYS A CA 1
ATOM 970 C C . LYS A 1 124 ? -11.037 5.510 7.397 1.00 66.44 124 LYS A C 1
ATOM 972 O O . LYS A 1 124 ? -11.301 5.832 8.549 1.00 66.44 124 LYS A O 1
ATOM 977 N N . ARG A 1 125 ? -11.990 5.329 6.474 1.00 72.81 125 ARG A N 1
ATOM 978 C CA . ARG A 1 125 ? -13.434 5.487 6.737 1.00 72.81 125 ARG A CA 1
ATOM 979 C C . ARG A 1 125 ? -14.100 4.217 7.265 1.00 72.81 125 ARG A C 1
ATOM 981 O O . ARG A 1 125 ? -15.085 4.313 7.985 1.00 72.81 125 ARG A O 1
ATOM 988 N N . GLN A 1 126 ? -13.576 3.038 6.930 1.00 70.25 126 GLN A N 1
ATOM 989 C CA . GLN A 1 126 ? -14.134 1.748 7.361 1.00 70.25 126 GLN A CA 1
ATOM 990 C C . GLN A 1 126 ? -14.248 1.529 8.884 1.00 70.25 126 GLN A C 1
ATOM 992 O O . GLN A 1 126 ? -15.268 0.982 9.293 1.00 70.25 126 GLN A O 1
ATOM 997 N N . PRO A 1 127 ? -13.305 1.963 9.745 1.00 62.78 127 PRO A N 1
ATOM 998 C CA . PRO A 1 127 ? -13.380 1.680 11.168 1.00 62.78 127 PRO A CA 1
ATOM 999 C C . PRO A 1 127 ? -14.553 2.405 11.835 1.00 62.78 127 PRO A C 1
ATOM 1001 O O . PRO A 1 127 ? -15.155 1.869 12.751 1.00 62.78 127 PRO A O 1
ATOM 1004 N N . PHE A 1 128 ? -14.940 3.576 11.317 1.00 62.16 128 PHE A N 1
ATOM 1005 C CA . PHE A 1 128 ? -16.113 4.328 11.774 1.00 62.16 128 PHE A CA 1
ATOM 1006 C C . PHE A 1 128 ? -17.449 3.675 11.383 1.00 62.16 128 PHE A C 1
ATOM 1008 O O . PHE A 1 128 ? -18.501 4.137 11.808 1.00 62.16 128 PHE A O 1
ATOM 1015 N N . ARG A 1 129 ? -17.423 2.622 10.554 1.00 67.69 129 ARG A N 1
ATOM 1016 C CA . ARG A 1 129 ? -18.605 1.828 10.185 1.00 67.69 129 ARG A CA 1
ATOM 1017 C C . ARG A 1 129 ? -18.711 0.539 11.000 1.00 67.69 129 ARG A C 1
ATOM 1019 O O . ARG A 1 129 ? -19.752 -0.108 10.960 1.00 67.69 129 ARG A O 1
ATOM 1026 N N . CYS A 1 130 ? -17.655 0.160 11.719 1.00 66.56 130 CYS A N 1
ATOM 1027 C CA . CYS A 1 130 ? -17.665 -0.988 12.612 1.00 66.56 130 CYS A CA 1
ATOM 1028 C C . CYS A 1 130 ? -18.251 -0.546 13.956 1.00 66.56 130 CYS A C 1
ATOM 1030 O O . CYS A 1 130 ? -17.533 -0.013 14.797 1.00 66.56 130 CYS A O 1
ATOM 1032 N N . SER A 1 131 ? -19.552 -0.750 14.147 1.00 75.69 131 SER A N 1
ATOM 1033 C CA . SER A 1 131 ? -20.206 -0.609 15.450 1.00 75.69 131 SER A CA 1
ATOM 1034 C C . SER A 1 131 ? -20.573 -1.990 15.979 1.00 75.69 131 SER A C 1
ATOM 1036 O O . SER A 1 131 ? -20.896 -2.891 15.203 1.00 75.69 131 SER A O 1
ATOM 1038 N N . HIS A 1 132 ? -20.463 -2.166 17.291 1.00 77.56 132 HIS A N 1
ATOM 1039 C CA . HIS A 1 132 ? -20.873 -3.380 17.977 1.00 77.56 132 HIS A CA 1
ATOM 1040 C C . HIS A 1 132 ? -22.401 -3.455 18.017 1.00 77.56 132 HIS A C 1
ATOM 1042 O O . HIS A 1 132 ? -23.069 -2.513 18.443 1.00 77.56 132 HIS A O 1
ATOM 1048 N N . ALA A 1 133 ? -22.950 -4.570 17.540 1.00 78.00 133 ALA A N 1
ATOM 1049 C CA . ALA A 1 133 ? -24.381 -4.837 17.615 1.00 78.00 133 ALA A CA 1
ATOM 1050 C C . ALA A 1 133 ? -24.735 -5.549 18.930 1.00 78.00 133 ALA A C 1
ATOM 1052 O O . ALA A 1 133 ? -23.987 -6.403 19.410 1.00 78.00 133 ALA A O 1
ATOM 1053 N N . LEU A 1 134 ? -25.910 -5.243 19.487 1.00 69.38 134 LEU A N 1
ATOM 1054 C CA . LEU A 1 134 ? -26.410 -5.893 20.700 1.00 69.38 134 LEU A CA 1
ATOM 1055 C C . LEU A 1 134 ? -26.535 -7.414 20.467 1.00 69.38 134 LEU A C 1
ATOM 1057 O O . LEU A 1 134 ? -27.237 -7.844 19.554 1.00 69.38 134 LEU A O 1
ATOM 1061 N N . GLY A 1 135 ? -25.833 -8.224 21.265 1.00 71.00 135 GLY A N 1
ATOM 1062 C CA . GLY A 1 135 ? -25.788 -9.688 21.120 1.00 71.00 135 GLY A CA 1
ATOM 1063 C C . GLY A 1 135 ? -24.669 -10.234 20.218 1.00 71.00 135 GLY A C 1
ATOM 1064 O O . GLY A 1 135 ? -24.519 -11.449 20.109 1.00 71.00 135 GLY A O 1
ATOM 1065 N N . GLN A 1 136 ? -23.853 -9.375 19.598 1.00 80.94 136 GLN A N 1
ATOM 1066 C CA . GLN A 1 136 ? -22.636 -9.792 18.898 1.00 80.94 136 GLN A CA 1
ATOM 1067 C C . GLN A 1 136 ? -21.519 -10.114 19.904 1.00 80.94 136 GLN A C 1
ATOM 1069 O O . GLN A 1 136 ? -21.291 -9.344 20.837 1.00 80.94 136 GLN A O 1
ATOM 1074 N N . SER A 1 137 ? -20.761 -11.196 19.690 1.00 82.00 137 SER A N 1
ATOM 1075 C CA . SER A 1 137 ? -19.556 -11.456 20.493 1.00 82.00 137 SER A CA 1
ATOM 1076 C C . SER A 1 137 ? -18.528 -10.340 20.304 1.00 82.00 137 SER A C 1
ATOM 1078 O O . SER A 1 137 ? -18.224 -9.938 19.174 1.00 82.00 137 SER A O 1
ATOM 1080 N N . MET A 1 138 ? -17.904 -9.906 21.400 1.00 82.62 138 MET A N 1
ATOM 1081 C CA . MET A 1 138 ? -16.822 -8.925 21.353 1.00 82.62 138 MET A CA 1
ATOM 1082 C C . MET A 1 138 ? -15.646 -9.383 20.469 1.00 82.62 138 MET A C 1
ATOM 1084 O O . MET A 1 138 ? -14.991 -8.573 19.811 1.00 82.62 138 MET A O 1
ATOM 1088 N N . THR A 1 139 ? -15.404 -10.695 20.376 1.00 83.06 139 THR A N 1
ATOM 1089 C CA . THR A 1 139 ? -14.358 -11.259 19.507 1.00 83.06 139 THR A CA 1
ATOM 1090 C C . THR A 1 139 ? -14.657 -11.031 18.024 1.00 83.06 139 THR A C 1
ATOM 1092 O O . THR A 1 139 ? -13.748 -10.712 17.249 1.00 83.06 139 THR A O 1
ATOM 1095 N N . ASP A 1 140 ? -15.923 -11.150 17.625 1.00 84.50 140 ASP A N 1
ATOM 1096 C CA . ASP A 1 140 ? -16.353 -10.940 16.240 1.00 84.50 140 ASP A CA 1
ATOM 1097 C C . ASP A 1 140 ? -16.393 -9.454 15.861 1.00 84.50 140 ASP A C 1
ATOM 1099 O O . ASP A 1 140 ? -16.231 -9.120 14.689 1.00 84.50 140 ASP A O 1
ATOM 1103 N N . TYR A 1 141 ? -16.517 -8.559 16.843 1.00 84.06 141 TYR A N 1
ATOM 1104 C CA . TYR A 1 141 ? -16.360 -7.114 16.659 1.00 84.06 141 TYR A CA 1
ATOM 1105 C C . TYR A 1 141 ? -14.884 -6.678 16.558 1.00 84.06 141 TYR A C 1
ATOM 1107 O O . TYR A 1 141 ? -14.511 -5.909 15.668 1.00 84.06 141 TYR A O 1
ATOM 1115 N N . ILE A 1 142 ? -14.005 -7.200 17.422 1.00 85.19 142 ILE A N 1
ATOM 1116 C CA . ILE A 1 142 ? -12.584 -6.805 17.472 1.00 85.19 142 ILE A CA 1
ATOM 1117 C C . ILE A 1 142 ? -11.795 -7.332 16.261 1.00 85.19 142 ILE A C 1
ATOM 1119 O O . ILE A 1 142 ? -10.870 -6.663 15.777 1.00 85.19 142 ILE A O 1
ATOM 1123 N N . ARG A 1 143 ? -12.129 -8.526 15.751 1.00 85.69 143 ARG A N 1
ATOM 1124 C CA . ARG A 1 143 ? -11.382 -9.187 14.664 1.00 85.69 143 ARG A CA 1
ATOM 1125 C C . ARG A 1 143 ? -11.325 -8.339 13.375 1.00 85.69 143 ARG A C 1
ATOM 1127 O O . ARG A 1 143 ? -10.205 -8.093 12.915 1.00 85.69 143 ARG A O 1
ATOM 1134 N N . PRO A 1 144 ? -12.441 -7.829 12.811 1.00 82.44 144 PRO A N 1
ATOM 1135 C CA . PRO A 1 144 ? -12.414 -6.968 11.624 1.00 82.44 144 PRO A CA 1
ATOM 1136 C C . PRO A 1 144 ? -11.589 -5.691 11.812 1.00 82.44 144 PRO A C 1
ATOM 1138 O O . PRO A 1 144 ? -10.815 -5.313 10.933 1.00 82.44 144 PRO A O 1
ATOM 1141 N N . ILE A 1 145 ? -11.701 -5.044 12.976 1.00 80.75 145 ILE A N 1
ATOM 1142 C CA . ILE A 1 145 ? -10.985 -3.796 13.277 1.00 80.75 145 ILE A CA 1
ATOM 1143 C C . ILE A 1 145 ? -9.471 -4.047 13.377 1.00 80.75 145 ILE A C 1
ATOM 1145 O O . ILE A 1 145 ? -8.667 -3.251 12.887 1.00 80.75 145 ILE A O 1
ATOM 1149 N N . THR A 1 146 ? -9.069 -5.193 13.930 1.00 82.38 146 THR A N 1
ATOM 1150 C CA . THR A 1 146 ? -7.658 -5.602 14.020 1.00 82.38 146 THR A CA 1
ATOM 1151 C C . THR A 1 146 ? -7.068 -5.927 12.645 1.00 82.38 146 THR A C 1
ATOM 1153 O O . THR A 1 146 ? -5.957 -5.496 12.330 1.00 82.38 146 THR A O 1
ATOM 1156 N N . GLN A 1 147 ? -7.818 -6.628 11.787 1.00 83.44 147 GLN A N 1
ATOM 1157 C CA . GLN A 1 147 ? -7.407 -6.891 10.402 1.00 83.44 147 GLN A CA 1
ATOM 1158 C C . GLN A 1 147 ? -7.257 -5.591 9.602 1.00 83.44 147 GLN A C 1
ATOM 1160 O O . GLN A 1 147 ? -6.286 -5.420 8.863 1.00 83.44 147 GLN A O 1
ATOM 1165 N N . LEU A 1 148 ? -8.183 -4.648 9.784 1.00 77.19 148 LEU A N 1
ATOM 1166 C CA . LEU A 1 148 ? -8.136 -3.334 9.148 1.00 77.19 148 LEU A CA 1
ATOM 1167 C C . LEU A 1 148 ? -6.907 -2.528 9.588 1.00 77.19 148 LEU A C 1
ATOM 1169 O O . LEU A 1 148 ? -6.228 -1.929 8.753 1.00 77.19 148 LEU A O 1
ATOM 1173 N N . ARG A 1 149 ? -6.570 -2.575 10.882 1.00 78.62 149 ARG A N 1
ATOM 1174 C CA . ARG A 1 149 ? -5.342 -1.972 11.412 1.00 78.62 149 ARG A CA 1
ATOM 1175 C C . ARG A 1 149 ? -4.094 -2.550 10.771 1.00 78.62 149 ARG A C 1
ATOM 1177 O O . ARG A 1 149 ? -3.215 -1.795 10.370 1.00 78.62 149 ARG A O 1
ATOM 1184 N N . HIS A 1 150 ? -4.016 -3.872 10.668 1.00 81.69 150 HIS A N 1
ATOM 1185 C CA . HIS A 1 150 ? -2.873 -4.530 10.047 1.00 81.69 150 HIS A CA 1
ATOM 1186 C C . HIS A 1 150 ? -2.694 -4.083 8.587 1.00 81.69 150 HIS A C 1
ATOM 1188 O O . HIS A 1 150 ? -1.592 -3.723 8.185 1.00 81.69 150 HIS A O 1
ATOM 1194 N N . ARG A 1 151 ? -3.792 -3.978 7.826 1.00 76.06 151 ARG A N 1
ATOM 1195 C CA . ARG A 1 151 ? -3.764 -3.443 6.454 1.00 76.06 151 ARG A CA 1
ATOM 1196 C C . ARG A 1 151 ? -3.287 -1.986 6.395 1.00 76.06 151 ARG A C 1
ATOM 1198 O O . ARG A 1 151 ? -2.517 -1.645 5.505 1.00 76.06 151 ARG A O 1
ATOM 1205 N N . LEU A 1 152 ? -3.693 -1.132 7.339 1.00 74.31 152 LEU A N 1
ATOM 1206 C CA . LEU A 1 152 ? -3.218 0.259 7.411 1.00 74.31 152 LEU A CA 1
ATOM 1207 C C . LEU A 1 152 ? -1.739 0.385 7.811 1.00 74.31 152 LEU A C 1
ATOM 1209 O O . LEU A 1 152 ? -1.078 1.322 7.355 1.00 74.31 152 LEU A O 1
ATOM 1213 N N . LEU A 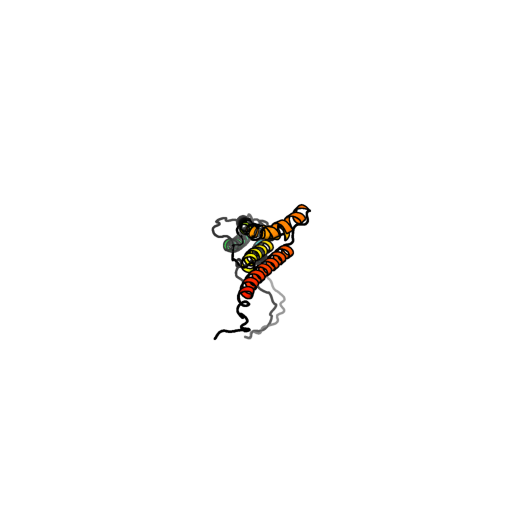1 153 ? -1.227 -0.539 8.634 1.00 75.00 153 LEU A N 1
ATOM 1214 C CA . LEU A 1 153 ? 0.193 -0.615 8.995 1.00 75.00 153 LEU A CA 1
ATOM 1215 C C . LEU A 1 153 ? 1.055 -1.021 7.798 1.00 75.00 153 LEU A C 1
ATOM 1217 O O . LEU A 1 153 ? 2.080 -0.395 7.557 1.00 75.00 153 LEU A O 1
ATOM 1221 N N . ILE A 1 154 ? 0.614 -2.014 7.017 1.00 72.25 154 ILE A N 1
ATOM 1222 C CA . ILE A 1 154 ? 1.313 -2.441 5.794 1.00 72.25 154 ILE A CA 1
ATOM 1223 C C . ILE A 1 154 ? 1.423 -1.288 4.785 1.00 72.25 154 ILE A C 1
ATOM 1225 O O . ILE A 1 154 ? 2.418 -1.174 4.080 1.00 72.25 154 ILE A O 1
ATOM 1229 N N . MET A 1 155 ? 0.432 -0.395 4.743 1.00 65.50 155 MET A N 1
ATOM 1230 C CA . MET A 1 155 ? 0.452 0.784 3.869 1.00 65.50 155 MET A CA 1
ATOM 1231 C C . MET A 1 155 ? 1.239 1.979 4.431 1.00 65.50 155 MET A C 1
ATOM 1233 O O . MET A 1 155 ? 1.141 3.069 3.873 1.00 65.50 155 MET A O 1
ATOM 1237 N N . ASN A 1 156 ? 1.969 1.802 5.539 1.00 62.78 156 ASN A N 1
ATOM 1238 C CA . ASN A 1 156 ? 2.755 2.841 6.215 1.00 62.78 156 ASN A CA 1
ATOM 1239 C C . ASN A 1 156 ? 1.984 4.157 6.424 1.00 62.78 156 ASN A C 1
ATOM 1241 O O . ASN A 1 156 ? 2.509 5.262 6.289 1.00 62.78 156 ASN A O 1
ATOM 1245 N N . THR A 1 157 ? 0.687 4.052 6.719 1.00 60.47 157 THR A N 1
ATOM 1246 C CA . THR A 1 157 ? -0.093 5.245 7.028 1.00 60.47 157 THR A CA 1
ATOM 1247 C C . THR A 1 157 ? 0.220 5.648 8.467 1.00 60.47 157 THR A C 1
ATOM 1249 O O . THR A 1 157 ? -0.063 4.895 9.396 1.00 60.47 157 THR A O 1
ATOM 1252 N N . GLU A 1 158 ? 0.745 6.857 8.681 1.00 56.62 158 GLU A N 1
ATOM 1253 C CA . GLU A 1 158 ? 0.970 7.475 10.012 1.00 56.62 158 GLU A CA 1
ATOM 1254 C C . GLU A 1 158 ? -0.276 7.398 10.935 1.00 56.62 158 GLU A C 1
ATOM 1256 O O . GLU A 1 158 ? -0.204 7.436 12.162 1.00 56.62 158 GLU A O 1
ATOM 1261 N N . HIS A 1 159 ? -1.447 7.211 10.324 1.00 53.72 159 HIS A N 1
ATOM 1262 C CA . HIS A 1 159 ? -2.755 7.068 10.950 1.00 53.72 159 HIS A CA 1
ATOM 1263 C C . HIS A 1 159 ? -3.015 5.676 11.559 1.00 53.72 159 HIS A C 1
ATOM 1265 O O . HIS A 1 159 ? -4.051 5.477 12.191 1.00 53.72 159 HIS A O 1
ATOM 1271 N N . ALA A 1 160 ? -2.093 4.723 11.406 1.00 54.75 160 ALA A N 1
ATOM 1272 C CA . ALA A 1 160 ? -2.123 3.423 12.072 1.00 54.75 160 ALA A CA 1
ATOM 1273 C C . ALA A 1 160 ? -1.662 3.473 13.545 1.00 54.75 160 ALA A C 1
ATOM 1275 O O . ALA A 1 160 ? -1.524 2.426 14.197 1.00 54.75 160 ALA A O 1
ATOM 1276 N N . SER A 1 161 ? -1.429 4.682 14.072 1.00 61.44 161 SER A N 1
ATOM 1277 C CA . SER A 1 161 ? -1.031 4.914 15.457 1.00 61.44 161 SER A CA 1
ATOM 1278 C C . SER A 1 161 ? -1.969 4.193 16.436 1.00 61.44 161 SER A C 1
ATOM 1280 O O . SER A 1 161 ? -3.191 4.123 16.267 1.00 61.44 161 SER A O 1
ATOM 1282 N N . GLY A 1 162 ? -1.378 3.609 17.480 1.00 66.00 162 GLY A N 1
ATOM 1283 C CA . GLY A 1 162 ? -2.099 2.741 18.414 1.00 66.00 162 GLY A CA 1
ATOM 1284 C C . GLY A 1 162 ? -3.228 3.434 19.182 1.00 66.00 162 GLY A C 1
ATOM 1285 O O . GLY A 1 162 ? -4.141 2.748 19.633 1.00 66.00 162 GLY A O 1
ATOM 1286 N N . TRP A 1 163 ? -3.187 4.762 19.309 1.00 69.69 163 TRP A N 1
ATOM 1287 C CA . TRP A 1 163 ? -4.192 5.532 20.041 1.00 69.69 163 TRP A CA 1
ATOM 1288 C C . TRP A 1 163 ? -5.464 5.762 19.217 1.00 69.69 163 TRP A C 1
ATOM 1290 O O . TRP A 1 163 ? -6.570 5.582 19.720 1.00 69.69 163 TRP A O 1
ATOM 1300 N N . ARG A 1 164 ? -5.331 6.070 17.918 1.00 71.31 164 ARG A N 1
ATOM 1301 C CA . ARG A 1 164 ? -6.479 6.354 17.044 1.00 71.31 164 ARG A CA 1
ATOM 1302 C C . ARG A 1 164 ? -7.344 5.112 16.841 1.00 71.31 164 ARG A C 1
ATOM 1304 O O . ARG A 1 164 ? -8.566 5.201 16.837 1.00 71.31 164 ARG A O 1
ATOM 1311 N N . PHE A 1 165 ? -6.710 3.943 16.758 1.00 75.56 165 PHE A N 1
ATOM 1312 C CA . PHE A 1 165 ? -7.406 2.655 16.745 1.00 75.56 165 PHE A CA 1
ATOM 1313 C C . PHE A 1 165 ? -8.034 2.277 18.091 1.00 75.56 165 PHE A C 1
ATOM 1315 O O . PHE A 1 165 ? -9.092 1.654 18.097 1.00 75.56 165 PHE A O 1
ATOM 1322 N N . GLY A 1 166 ? -7.420 2.667 19.214 1.00 77.50 166 GLY A N 1
ATOM 1323 C CA . GLY A 1 166 ? -8.044 2.541 20.533 1.00 77.50 166 GLY A CA 1
ATOM 1324 C C . GLY A 1 166 ? -9.338 3.353 20.617 1.00 77.50 166 GLY A C 1
ATOM 1325 O O . GLY A 1 166 ? -10.369 2.827 21.019 1.00 77.50 166 GLY A O 1
ATOM 1326 N N . TRP A 1 167 ? -9.313 4.596 20.133 1.00 74.75 167 TRP A N 1
ATOM 1327 C CA . TRP A 1 167 ? -10.493 5.462 20.101 1.00 74.75 167 TRP A CA 1
ATOM 1328 C C . TRP A 1 167 ? -11.601 4.951 19.173 1.00 74.75 167 TRP A C 1
ATOM 1330 O O . TRP A 1 167 ? -12.770 4.951 19.540 1.00 74.75 167 TRP A O 1
ATOM 1340 N N . ILE A 1 168 ? -11.241 4.458 17.986 1.00 79.19 168 ILE A N 1
ATOM 1341 C CA . ILE A 1 168 ? -12.183 3.816 17.056 1.00 79.19 168 ILE A CA 1
ATOM 1342 C C . ILE A 1 168 ? -12.915 2.646 17.729 1.00 79.19 168 ILE A C 1
ATOM 1344 O O . ILE A 1 168 ? -14.132 2.537 17.603 1.00 79.19 168 ILE A O 1
ATOM 1348 N N . LEU A 1 169 ? -12.184 1.787 18.451 1.00 81.50 169 LEU A N 1
ATOM 1349 C CA . LEU A 1 169 ? -12.776 0.659 19.171 1.00 81.50 169 LEU A CA 1
ATOM 1350 C C . LEU A 1 169 ? -13.767 1.123 20.243 1.00 81.50 169 LEU A C 1
ATOM 1352 O O . LEU A 1 169 ? -14.833 0.523 20.352 1.00 81.50 169 LEU A O 1
ATOM 1356 N N . LEU A 1 170 ? -13.430 2.182 20.990 1.00 81.69 170 LEU A N 1
ATOM 1357 C CA . LEU A 1 170 ? -14.294 2.776 22.017 1.00 81.69 170 LEU A CA 1
ATOM 1358 C C . LEU A 1 170 ? -15.558 3.403 21.420 1.00 81.69 170 LEU A C 1
ATOM 1360 O O . LEU A 1 170 ? -16.655 3.168 21.915 1.00 81.69 170 LEU A O 1
ATOM 1364 N N . MET A 1 171 ? -15.426 4.150 20.323 1.00 80.12 171 MET A N 1
ATOM 1365 C CA . MET A 1 171 ? -16.571 4.746 19.628 1.00 80.12 171 MET A CA 1
ATOM 1366 C C . MET A 1 171 ? -17.530 3.686 19.083 1.00 80.12 171 MET A C 1
ATOM 1368 O O . MET A 1 171 ? -18.743 3.851 19.190 1.00 80.12 171 MET A O 1
ATOM 1372 N N . GLY A 1 172 ? -17.017 2.579 18.540 1.00 81.31 172 GLY A N 1
ATOM 1373 C CA . GLY A 1 172 ? -17.875 1.526 17.995 1.00 81.31 172 GLY A CA 1
ATOM 1374 C C . GLY A 1 172 ? -18.685 0.765 19.053 1.00 81.31 172 GLY A C 1
ATOM 1375 O O . GLY A 1 172 ? -19.724 0.208 18.700 1.00 81.31 172 GLY A O 1
ATOM 1376 N N . VAL A 1 173 ? -18.278 0.798 20.330 1.00 82.44 173 VAL A N 1
ATOM 1377 C CA . VAL A 1 173 ? -19.023 0.218 21.467 1.00 82.44 173 VAL A CA 1
ATOM 1378 C C . VAL A 1 173 ? -19.783 1.244 22.308 1.00 82.44 173 VAL A C 1
ATOM 1380 O O . VAL A 1 173 ? -20.427 0.872 23.282 1.00 82.44 173 VAL A O 1
ATOM 1383 N N . ALA A 1 174 ? -19.737 2.533 21.966 1.00 80.50 174 ALA A N 1
ATOM 1384 C CA . ALA A 1 174 ? -20.293 3.596 22.808 1.00 80.50 174 ALA A CA 1
ATOM 1385 C C . ALA A 1 174 ? -21.799 3.433 23.100 1.00 80.50 174 ALA A C 1
ATOM 1387 O O . ALA A 1 174 ? -22.277 3.874 24.143 1.00 80.50 174 ALA A O 1
ATOM 1388 N N . MET A 1 175 ? -22.533 2.781 22.193 1.00 76.81 175 MET A N 1
ATOM 1389 C CA . MET A 1 175 ? -23.970 2.522 22.331 1.00 76.81 175 MET A CA 1
ATOM 1390 C C . MET A 1 175 ? -24.297 1.291 23.188 1.00 76.81 175 MET A C 1
ATOM 1392 O O . MET A 1 175 ? -25.404 1.206 23.708 1.00 76.81 175 MET A O 1
ATOM 1396 N N . THR A 1 176 ? -23.367 0.343 23.331 1.00 77.19 176 THR A N 1
ATOM 1397 C CA . THR A 1 176 ? -23.568 -0.910 24.082 1.00 77.19 176 THR A CA 1
ATOM 1398 C C . THR A 1 176 ? -22.855 -0.903 25.432 1.00 77.19 176 THR A C 1
ATOM 1400 O O . THR A 1 176 ? -23.385 -1.427 26.406 1.00 77.19 176 THR A O 1
ATOM 1403 N N . TYR A 1 177 ? -21.703 -0.236 25.523 1.00 79.56 177 TYR A N 1
ATOM 1404 C CA . TYR A 1 177 ? -20.860 -0.159 26.714 1.00 79.56 177 TYR A CA 1
ATOM 1405 C C . TYR A 1 177 ? -20.427 1.280 27.009 1.00 79.56 177 TYR A C 1
ATOM 1407 O O . TYR A 1 177 ? -19.245 1.627 26.958 1.00 79.56 177 TYR A O 1
ATOM 1415 N N . ARG A 1 178 ? -21.397 2.139 27.333 1.00 77.19 178 ARG A N 1
ATOM 1416 C CA . ARG A 1 178 ? -21.159 3.570 27.586 1.00 77.19 178 ARG A CA 1
ATOM 1417 C C . ARG A 1 178 ? -20.187 3.831 28.746 1.00 77.19 178 ARG A C 1
ATOM 1419 O O . ARG A 1 178 ? -19.352 4.722 28.652 1.00 77.19 178 ARG A O 1
ATOM 1426 N N . GLU A 1 179 ? -20.240 3.017 29.796 1.00 81.06 179 GLU A N 1
ATOM 1427 C CA . GLU A 1 179 ? -19.361 3.135 30.973 1.00 81.06 179 GLU A CA 1
ATOM 1428 C C . GLU A 1 179 ? -17.877 2.944 30.628 1.00 81.06 179 GLU A C 1
ATOM 1430 O O . GLU A 1 179 ? -17.000 3.594 31.198 1.00 81.06 179 GLU A O 1
ATOM 1435 N N . LEU A 1 180 ? -17.579 2.081 29.649 1.00 81.38 180 LEU A N 1
ATOM 1436 C CA . LEU A 1 180 ? -16.212 1.897 29.166 1.00 81.38 180 LEU A CA 1
ATOM 1437 C C . LEU A 1 180 ? -15.700 3.154 28.467 1.00 81.38 180 LEU A C 1
ATOM 1439 O O . LEU A 1 180 ? -14.530 3.493 28.619 1.00 81.38 180 LEU A O 1
ATOM 1443 N N . LEU A 1 181 ? -16.557 3.860 27.728 1.00 80.38 181 LEU A N 1
ATOM 1444 C CA . LEU A 1 181 ? -16.169 5.117 27.099 1.00 80.38 181 LEU A CA 1
ATOM 1445 C C . LEU A 1 181 ? -15.808 6.168 28.157 1.00 80.38 181 LEU A C 1
ATOM 1447 O O . LEU A 1 181 ? -14.744 6.773 28.064 1.00 80.38 181 LEU A O 1
ATOM 1451 N N . GLU A 1 182 ? -16.641 6.321 29.187 1.00 81.75 182 GLU A N 1
ATOM 1452 C CA . GLU A 1 182 ? -16.410 7.264 30.291 1.00 81.75 182 GLU A CA 1
ATOM 1453 C C . GLU A 1 182 ? -15.095 6.980 31.033 1.00 81.75 182 GLU A C 1
ATOM 1455 O O . GLU A 1 182 ? -14.343 7.904 31.347 1.00 81.75 182 GLU A O 1
ATOM 1460 N N . HIS A 1 183 ? -14.762 5.700 31.240 1.00 82.81 183 HIS A N 1
ATOM 1461 C CA . HIS A 1 183 ? -13.513 5.289 31.885 1.00 82.81 183 HIS A CA 1
ATOM 1462 C C . HIS A 1 183 ? -12.256 5.747 31.123 1.00 82.81 183 HIS A C 1
ATOM 1464 O O . HIS A 1 183 ? -11.229 6.050 31.732 1.00 82.81 183 HIS A O 1
ATOM 1470 N N . PHE A 1 184 ? -12.326 5.805 29.792 1.00 82.19 184 PHE A N 1
ATOM 1471 C CA . P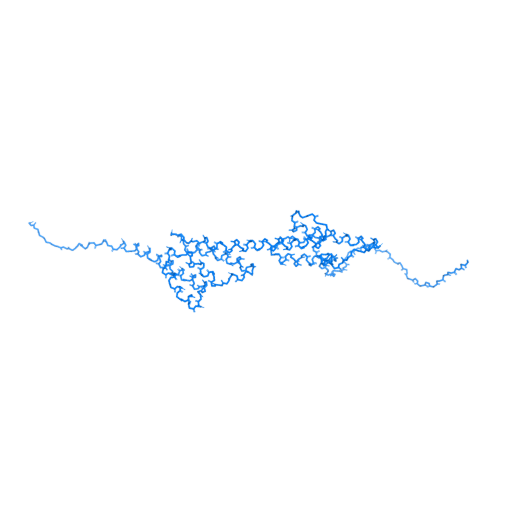HE A 1 184 ? -11.199 6.190 28.943 1.00 82.19 184 PHE A CA 1
ATOM 1472 C C . PHE A 1 184 ? -11.222 7.660 28.504 1.00 82.19 184 PHE A C 1
ATOM 1474 O O . PHE A 1 184 ? -10.204 8.154 28.014 1.00 82.19 184 PHE A O 1
ATOM 1481 N N . ASP A 1 185 ? -12.325 8.381 28.695 1.00 78.12 185 ASP A N 1
ATOM 1482 C CA . ASP A 1 185 ? -12.465 9.773 28.256 1.00 78.12 185 ASP A CA 1
ATOM 1483 C C . ASP A 1 185 ? -11.583 10.728 29.084 1.00 78.12 185 ASP A C 1
ATOM 1485 O O . ASP A 1 185 ? -10.821 11.535 28.548 1.00 78.12 185 ASP A O 1
ATOM 1489 N N . LEU A 1 186 ? -11.576 10.560 30.411 1.00 75.75 186 LEU A N 1
ATOM 1490 C CA . LEU A 1 186 ? -10.767 11.372 31.327 1.00 75.75 186 LEU A CA 1
ATOM 1491 C C . LEU A 1 186 ? -9.244 11.301 31.051 1.00 75.75 186 LEU A C 1
ATOM 1493 O O . LEU A 1 186 ? -8.629 12.360 30.899 1.00 75.75 186 LEU A O 1
ATOM 1497 N N . PRO A 1 187 ? -8.605 10.117 30.930 1.00 72.94 187 PRO A N 1
ATOM 1498 C CA . PRO A 1 187 ? -7.180 10.036 30.593 1.00 72.94 187 PRO A CA 1
ATOM 1499 C C . PRO A 1 187 ? -6.870 10.526 29.170 1.00 72.94 187 PRO A C 1
ATOM 1501 O O . PRO A 1 187 ? -5.795 11.084 28.936 1.00 72.94 187 PRO A O 1
ATOM 1504 N N . THR A 1 188 ? -7.815 10.393 28.232 1.00 75.69 188 THR A N 1
ATOM 1505 C CA . THR A 1 188 ? -7.666 10.923 26.866 1.00 75.69 188 THR A CA 1
ATOM 1506 C C . THR A 1 188 ? -7.573 12.449 26.873 1.00 75.69 188 THR A C 1
ATOM 1508 O O . THR A 1 188 ? -6.673 13.011 26.247 1.00 75.69 188 THR A O 1
ATOM 1511 N N . ASN A 1 189 ? -8.433 13.118 27.646 1.00 74.44 189 ASN A N 1
ATOM 1512 C CA . ASN A 1 189 ? -8.441 14.578 27.788 1.00 74.44 189 ASN A CA 1
ATOM 1513 C C . ASN A 1 189 ? -7.208 15.126 28.530 1.00 74.44 189 ASN A C 1
ATOM 1515 O O . ASN A 1 189 ? -6.834 16.280 28.341 1.00 74.44 189 ASN A O 1
ATOM 1519 N N . GLN A 1 190 ? -6.530 14.292 29.322 1.00 76.75 190 GLN A N 1
ATOM 1520 C CA . GLN A 1 190 ? -5.272 14.625 30.004 1.00 76.75 190 GLN A CA 1
ATOM 1521 C C . GLN A 1 190 ? -4.023 14.403 29.129 1.00 76.75 190 GLN A C 1
ATOM 1523 O O . GLN A 1 190 ? -2.898 14.499 29.618 1.00 76.75 190 GLN A O 1
ATOM 1528 N N . GLY A 1 191 ? -4.194 14.093 27.839 1.00 73.69 191 GLY A N 1
ATOM 1529 C CA . GLY A 1 191 ? -3.085 13.875 26.908 1.00 73.69 191 GLY A CA 1
ATOM 1530 C C . GLY A 1 191 ? -2.460 12.479 26.982 1.00 73.69 191 GLY A C 1
ATOM 1531 O O . GLY A 1 191 ? -1.413 12.252 26.377 1.00 73.69 191 GLY A O 1
ATOM 1532 N N . ASN A 1 192 ? -3.098 11.528 27.672 1.00 78.00 192 ASN A N 1
ATOM 1533 C CA . ASN A 1 192 ? -2.674 10.130 27.726 1.00 78.00 192 ASN A CA 1
ATOM 1534 C C . ASN A 1 192 ? -3.719 9.228 27.047 1.00 78.00 192 ASN A C 1
ATOM 1536 O O . ASN A 1 192 ? -4.497 8.546 27.722 1.00 78.00 192 ASN A O 1
ATOM 1540 N N . PRO A 1 193 ? -3.786 9.237 25.704 1.00 74.56 193 PRO A N 1
ATOM 1541 C CA . PRO A 1 193 ? -4.820 8.511 24.997 1.00 74.56 193 PRO A CA 1
ATOM 1542 C C . PRO A 1 193 ? -4.614 6.994 25.144 1.00 74.56 193 PRO A C 1
ATOM 1544 O O . PRO A 1 193 ? -3.478 6.502 25.121 1.00 74.56 193 PRO A O 1
ATOM 1547 N N . PRO A 1 194 ? -5.703 6.221 25.261 1.00 75.50 194 PRO A N 1
ATOM 1548 C CA . PRO A 1 194 ? -5.629 4.806 25.568 1.00 75.50 194 PRO A CA 1
ATOM 1549 C C . PRO A 1 194 ? -4.946 4.031 24.444 1.00 75.50 194 PRO A C 1
ATOM 1551 O O . PRO A 1 194 ? -5.256 4.173 23.256 1.00 75.50 194 PRO A O 1
ATOM 1554 N N . LYS A 1 195 ? -4.015 3.151 24.821 1.00 80.25 195 LYS A N 1
ATOM 1555 C CA . LYS A 1 195 ? -3.401 2.226 23.868 1.00 80.25 195 LYS A CA 1
ATOM 1556 C C . LYS A 1 195 ? -4.431 1.177 23.474 1.00 80.25 195 LYS A C 1
ATOM 1558 O O . LYS A 1 195 ? -5.139 0.637 24.319 1.00 80.25 195 LYS A O 1
ATOM 1563 N N . ILE A 1 196 ? -4.427 0.784 22.204 1.00 81.38 196 ILE A N 1
ATOM 1564 C CA . ILE A 1 196 ? -5.281 -0.296 21.686 1.00 81.38 196 ILE A CA 1
ATOM 1565 C C . ILE A 1 196 ? -5.284 -1.576 22.541 1.00 81.38 196 ILE A C 1
ATOM 1567 O O . ILE A 1 196 ? -6.328 -2.201 22.681 1.00 81.38 196 ILE A O 1
ATOM 1571 N N . GLN A 1 197 ? -4.152 -1.955 23.145 1.00 83.56 197 GLN A N 1
ATOM 1572 C CA . GLN A 1 197 ? -4.065 -3.128 24.024 1.00 83.56 197 GLN A CA 1
ATOM 1573 C C . GLN A 1 197 ? -4.910 -2.958 25.294 1.00 83.56 197 GLN A C 1
ATOM 1575 O O . GLN A 1 197 ? -5.608 -3.883 25.694 1.00 83.56 197 GLN A O 1
ATOM 1580 N N . GLN A 1 198 ? -4.901 -1.762 25.892 1.00 84.69 198 GLN A N 1
ATOM 1581 C CA . GLN A 1 198 ? -5.701 -1.451 27.079 1.00 84.69 198 GLN A CA 1
ATOM 1582 C C . GLN A 1 198 ? -7.195 -1.508 26.748 1.00 84.69 198 GLN A C 1
ATOM 1584 O O . GLN A 1 198 ? -7.952 -2.157 27.463 1.00 84.69 198 GLN A O 1
ATOM 1589 N N . VAL A 1 199 ? -7.594 -0.920 25.615 1.00 85.06 199 VAL A N 1
ATOM 1590 C CA . VAL A 1 199 ? -8.987 -0.950 25.141 1.00 85.06 199 VAL A CA 1
ATOM 1591 C C . VAL A 1 199 ? -9.437 -2.379 24.834 1.00 85.06 199 VAL A C 1
ATOM 1593 O O . VAL A 1 199 ? -10.484 -2.810 25.297 1.00 85.06 199 VAL A O 1
ATOM 1596 N N . THR A 1 200 ? -8.628 -3.151 24.106 1.00 85.31 200 THR A N 1
ATOM 1597 C CA . THR A 1 200 ? -8.955 -4.539 23.729 1.00 85.31 200 THR A CA 1
ATOM 1598 C C . THR A 1 200 ? -9.120 -5.434 24.959 1.00 85.31 200 THR A C 1
ATOM 1600 O O . THR A 1 200 ? -10.045 -6.244 25.016 1.00 85.31 200 THR A O 1
ATOM 1603 N N . ASN A 1 201 ? -8.250 -5.277 25.961 1.00 87.31 201 ASN A N 1
ATOM 1604 C CA . ASN A 1 201 ? -8.337 -6.035 27.207 1.00 87.31 201 ASN A CA 1
ATOM 1605 C C . ASN A 1 201 ? -9.565 -5.637 28.033 1.00 87.31 201 ASN A C 1
ATOM 1607 O O . ASN A 1 201 ? -10.241 -6.518 28.558 1.00 87.31 201 ASN A O 1
ATOM 1611 N N . ALA A 1 202 ? -9.886 -4.342 28.109 1.00 86.50 202 ALA A N 1
ATOM 1612 C CA . ALA A 1 202 ? -11.077 -3.861 28.804 1.00 86.50 202 ALA A CA 1
ATOM 1613 C C . ALA A 1 202 ? -12.368 -4.377 28.148 1.00 86.50 202 ALA A C 1
ATOM 1615 O O . ALA A 1 202 ? -13.249 -4.879 28.840 1.00 86.50 202 ALA A O 1
ATOM 1616 N N . LEU A 1 203 ? -12.435 -4.355 26.813 1.00 86.00 203 LEU A N 1
ATOM 1617 C CA . LEU A 1 203 ? -13.549 -4.914 26.044 1.00 86.00 203 LEU A CA 1
ATOM 1618 C C . LEU A 1 203 ? -13.732 -6.415 26.294 1.00 86.00 203 LEU A C 1
ATOM 1620 O O . LEU A 1 203 ? -14.846 -6.866 26.541 1.00 86.00 203 LEU A O 1
ATOM 1624 N N . ARG A 1 204 ? -12.643 -7.193 26.278 1.00 86.19 204 ARG A N 1
ATOM 1625 C CA . ARG A 1 204 ? -12.700 -8.634 26.570 1.00 86.19 204 ARG A CA 1
ATOM 1626 C C . ARG A 1 204 ? -13.093 -8.909 28.023 1.00 86.19 204 ARG A C 1
ATOM 1628 O O . ARG A 1 204 ? -13.839 -9.843 28.283 1.00 86.19 204 ARG A O 1
ATOM 1635 N N . SER A 1 205 ? -12.607 -8.098 28.965 1.00 86.56 205 SER A N 1
ATOM 1636 C CA . SER A 1 205 ? -12.995 -8.210 30.373 1.00 86.56 205 SER A CA 1
ATOM 1637 C C . SER A 1 205 ? -14.479 -7.914 30.584 1.00 86.56 205 SER A C 1
ATOM 1639 O O . SER A 1 205 ? -15.073 -8.494 31.488 1.00 86.56 205 SER A O 1
ATOM 1641 N N . GLN A 1 206 ? -15.065 -7.015 29.792 1.00 84.06 206 GLN A N 1
ATOM 1642 C CA . GLN A 1 206 ? -16.488 -6.699 29.864 1.00 84.06 206 GLN A CA 1
ATOM 1643 C C . GLN A 1 206 ? -17.351 -7.805 29.245 1.00 84.06 206 GLN A C 1
ATOM 1645 O O . GLN A 1 206 ? -18.323 -8.219 29.865 1.00 84.06 206 GLN A O 1
ATOM 1650 N N . ASP A 1 207 ? -16.942 -8.353 28.097 1.00 84.00 207 ASP A N 1
ATOM 1651 C CA . ASP A 1 207 ? -17.586 -9.519 27.464 1.00 84.00 207 ASP A CA 1
ATOM 1652 C C . ASP A 1 207 ? -17.647 -10.721 28.429 1.00 84.00 207 ASP A C 1
ATOM 1654 O O . ASP A 1 207 ? -18.673 -11.387 28.558 1.00 84.00 207 ASP A O 1
ATOM 1658 N N . GLU A 1 208 ? -16.569 -10.954 29.188 1.00 82.69 208 GLU A N 1
ATOM 1659 C CA . GLU A 1 208 ? -16.535 -12.007 30.205 1.00 82.69 208 GLU A CA 1
ATOM 1660 C C . GLU A 1 208 ? -17.482 -11.715 31.383 1.00 82.69 208 GLU A C 1
ATOM 1662 O O . GLU A 1 208 ? -18.173 -12.619 31.851 1.00 82.69 208 GLU A O 1
ATOM 1667 N N . ARG A 1 209 ? -17.576 -10.459 31.845 1.00 82.56 209 ARG A N 1
ATOM 1668 C CA . ARG A 1 209 ? -18.530 -10.071 32.901 1.00 82.56 209 ARG A CA 1
ATOM 1669 C C . ARG A 1 209 ? -19.974 -10.294 32.467 1.00 82.56 209 ARG A C 1
ATOM 1671 O O . ARG A 1 209 ? -20.739 -10.889 33.222 1.00 82.56 209 ARG A O 1
ATOM 1678 N N . ASP A 1 210 ? -20.330 -9.886 31.253 1.00 79.75 210 ASP A N 1
ATOM 1679 C CA . ASP A 1 210 ? -21.674 -10.096 30.707 1.00 79.75 210 ASP A CA 1
ATOM 1680 C C . ASP A 1 210 ? -22.008 -11.588 30.612 1.00 79.75 210 ASP A C 1
ATOM 1682 O O . ASP A 1 210 ? -23.108 -12.022 30.965 1.00 79.75 210 ASP A O 1
ATOM 1686 N N . ARG A 1 211 ? -21.028 -12.403 30.205 1.00 82.38 211 ARG A N 1
ATOM 1687 C CA . ARG A 1 211 ? -21.161 -13.860 30.167 1.00 82.38 211 ARG A CA 1
ATOM 1688 C C . ARG A 1 211 ? -21.359 -14.458 31.564 1.00 82.38 211 ARG A C 1
ATOM 1690 O O . ARG A 1 211 ? -22.202 -15.345 31.719 1.00 82.38 211 ARG A O 1
ATOM 1697 N N . MET A 1 212 ? -20.629 -13.982 32.574 1.00 82.44 212 MET A N 1
ATOM 1698 C CA . MET A 1 212 ? -20.803 -14.419 33.965 1.00 82.44 212 MET A CA 1
ATOM 1699 C C . MET A 1 212 ? -22.185 -14.042 34.513 1.00 82.44 212 MET A C 1
ATOM 1701 O O . MET A 1 212 ? -22.809 -14.864 35.180 1.00 82.44 212 MET A O 1
ATOM 1705 N N . VAL A 1 213 ? -22.706 -12.853 34.194 1.00 78.94 213 VAL A N 1
ATOM 1706 C CA . VAL A 1 213 ? -24.069 -12.434 34.575 1.00 78.94 213 VAL A CA 1
ATOM 1707 C C . VAL A 1 213 ? -25.124 -13.314 33.893 1.00 78.94 213 VAL A C 1
ATOM 1709 O O . VAL A 1 213 ? -26.041 -13.810 34.552 1.00 78.94 213 VAL A O 1
ATOM 1712 N N . ALA A 1 214 ? -24.960 -13.597 32.598 1.00 72.88 214 ALA A N 1
ATOM 1713 C CA . ALA A 1 214 ? -25.859 -14.475 31.851 1.00 72.88 214 ALA A CA 1
ATOM 1714 C C . ALA A 1 214 ? -25.843 -15.934 32.357 1.00 72.88 214 ALA A C 1
ATOM 1716 O O . ALA A 1 214 ? -26.868 -16.618 32.312 1.00 72.88 214 ALA A O 1
ATOM 1717 N N . GLN A 1 215 ? -24.702 -16.427 32.854 1.00 66.88 215 GLN A N 1
ATOM 1718 C CA . GLN A 1 215 ? -24.597 -17.750 33.485 1.00 66.88 215 GLN A CA 1
ATOM 1719 C C . GLN A 1 215 ? -25.117 -17.758 34.930 1.00 66.88 215 GLN A C 1
ATOM 1721 O O . GLN A 1 215 ? -25.842 -18.679 35.302 1.00 66.88 215 GLN A O 1
ATOM 1726 N N . GLY A 1 216 ? -24.827 -16.725 35.724 1.00 59.12 216 GLY A N 1
ATOM 1727 C CA . GLY A 1 216 ? -25.311 -16.581 37.102 1.00 59.12 216 GLY A CA 1
ATOM 1728 C C . GLY A 1 216 ? -26.838 -16.516 37.197 1.00 59.12 216 GLY A C 1
ATOM 1729 O O . GLY A 1 216 ? -27.423 -17.116 38.097 1.00 59.12 216 GLY A O 1
ATOM 1730 N N . GLY A 1 217 ? -27.497 -15.898 36.210 1.00 51.69 217 GLY A N 1
ATOM 1731 C CA . GLY A 1 217 ? -28.959 -15.902 36.090 1.00 51.69 217 GLY A CA 1
ATOM 1732 C C . GLY A 1 217 ? -29.568 -17.274 35.766 1.00 51.69 217 GLY A C 1
ATOM 1733 O O . GLY A 1 217 ? -30.719 -17.526 36.111 1.00 51.69 217 GLY A O 1
ATOM 1734 N N . ARG A 1 218 ? -28.807 -18.194 35.152 1.00 50.72 218 ARG A N 1
ATOM 1735 C CA . ARG A 1 218 ? -29.255 -19.579 34.892 1.00 50.72 218 ARG A CA 1
ATOM 1736 C C . ARG A 1 218 ? -29.019 -20.495 36.095 1.00 50.72 218 ARG A C 1
ATOM 1738 O O . ARG A 1 218 ? -29.811 -21.403 36.319 1.00 50.72 218 ARG A O 1
ATOM 1745 N N . SER A 1 219 ? -27.985 -20.230 36.893 1.00 47.62 219 SER A N 1
ATOM 1746 C CA . SER A 1 219 ? -27.674 -21.001 38.106 1.00 47.62 219 SER A CA 1
ATOM 1747 C C . SER A 1 219 ? -28.564 -20.642 39.304 1.00 47.62 219 SER A C 1
ATOM 1749 O O . SER A 1 219 ? -28.814 -21.496 40.150 1.00 47.62 219 SER A O 1
ATOM 1751 N N . ALA A 1 220 ? -29.096 -19.416 39.366 1.00 46.53 220 ALA 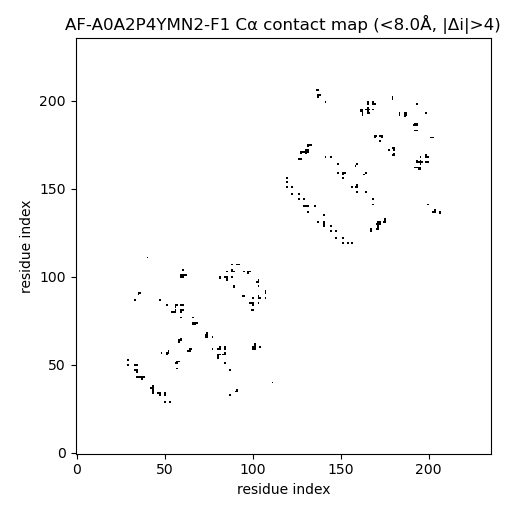A N 1
ATOM 1752 C CA . ALA A 1 220 ? -30.023 -18.997 40.424 1.00 46.53 220 ALA A CA 1
ATOM 1753 C C . ALA A 1 220 ? -31.440 -19.603 40.294 1.00 46.53 220 ALA A C 1
ATOM 1755 O O . ALA A 1 220 ? -32.203 -19.577 41.253 1.00 46.53 220 ALA A O 1
ATOM 1756 N N . GLY A 1 221 ? -31.794 -20.175 39.136 1.00 44.25 221 GLY A N 1
ATOM 1757 C CA . GLY A 1 221 ? -33.110 -20.784 38.894 1.00 44.25 221 GLY A CA 1
ATOM 1758 C C . GLY A 1 221 ? -33.236 -22.267 39.270 1.00 44.25 221 GLY A C 1
ATOM 1759 O O . GLY A 1 221 ? -34.328 -22.814 39.174 1.00 44.25 221 GLY A O 1
ATOM 1760 N N . VAL A 1 222 ? -32.149 -22.937 39.674 1.00 48.47 222 VAL A N 1
ATOM 1761 C CA . VAL A 1 222 ? -32.138 -24.398 39.929 1.00 48.47 222 VAL A CA 1
ATOM 1762 C C . VAL A 1 222 ? -32.151 -24.745 41.428 1.00 48.47 222 VAL A C 1
ATOM 1764 O O . VAL A 1 222 ? -32.312 -25.906 41.792 1.00 48.47 222 VAL A O 1
ATOM 1767 N N . VAL A 1 223 ? -32.071 -23.760 42.327 1.00 46.53 223 VAL A N 1
ATOM 1768 C CA . VAL A 1 223 ? -31.997 -24.002 43.780 1.00 46.53 223 VAL A CA 1
ATOM 1769 C C . VAL A 1 223 ? -33.179 -23.361 44.508 1.00 46.53 223 VAL A C 1
ATOM 1771 O O . VAL A 1 223 ? -32.991 -22.417 45.258 1.00 46.53 223 VAL A O 1
ATOM 1774 N N . MET A 1 224 ? -34.407 -23.841 44.280 1.00 44.97 224 MET A N 1
ATOM 1775 C CA . MET A 1 224 ? -35.556 -23.591 45.175 1.00 44.97 224 MET A CA 1
ATOM 1776 C C . MET A 1 224 ? -36.728 -24.533 44.847 1.00 44.97 224 MET A C 1
ATOM 1778 O O . MET A 1 224 ? -37.751 -24.123 44.314 1.00 44.97 224 MET A O 1
ATOM 1782 N N . SER A 1 225 ? -36.582 -25.823 45.157 1.00 42.28 225 SER A N 1
ATOM 1783 C CA . SER A 1 225 ? -37.719 -26.655 45.580 1.00 42.28 225 SER A CA 1
ATOM 1784 C C . SER A 1 225 ? -37.218 -27.930 46.258 1.00 42.28 225 SER A C 1
ATOM 1786 O O . SER A 1 225 ? -37.119 -28.996 45.661 1.00 42.28 225 SER A O 1
ATOM 1788 N N . MET A 1 226 ? -36.862 -27.798 47.530 1.00 41.31 226 MET A N 1
ATOM 1789 C CA . MET A 1 226 ? -37.054 -28.874 48.496 1.00 41.31 226 MET A CA 1
ATOM 1790 C C . MET A 1 226 ? -37.792 -28.238 49.665 1.00 41.31 226 MET A C 1
ATOM 1792 O O . MET A 1 226 ? -37.197 -27.787 50.639 1.00 41.31 226 MET A O 1
ATOM 1796 N N . THR A 1 227 ? -39.104 -28.087 49.495 1.00 44.84 227 THR A N 1
ATOM 1797 C CA . THR A 1 227 ? -40.011 -27.816 50.606 1.00 44.84 227 THR A CA 1
ATOM 1798 C C . THR A 1 227 ? -39.845 -28.943 51.613 1.00 44.84 227 THR A C 1
ATOM 1800 O O . THR A 1 227 ? -40.158 -30.094 51.308 1.00 44.84 227 THR A O 1
ATOM 1803 N N . GLY A 1 228 ? -39.308 -28.595 52.781 1.00 43.91 228 GLY A N 1
ATOM 1804 C CA . GLY A 1 228 ? -39.275 -29.463 53.944 1.00 43.91 228 GLY A CA 1
ATOM 1805 C C . GLY A 1 228 ? -40.687 -29.922 54.283 1.00 43.91 228 GLY A C 1
ATOM 1806 O O . GLY A 1 228 ? -41.588 -29.108 54.477 1.00 43.91 228 GLY A O 1
ATOM 1807 N N . SER A 1 229 ? -40.867 -31.233 54.311 1.00 48.31 229 SER A N 1
ATOM 1808 C CA . SER A 1 229 ? -42.015 -31.886 54.918 1.00 48.31 229 SER A CA 1
ATOM 1809 C C . SER A 1 229 ? -41.569 -32.417 56.278 1.00 48.31 229 SER A C 1
ATOM 1811 O O . SER A 1 229 ? -41.192 -33.582 56.385 1.00 48.31 229 SER A O 1
ATOM 1813 N N . ASP A 1 230 ? -41.591 -31.548 57.285 1.00 42.03 230 ASP A N 1
ATOM 1814 C CA . ASP A 1 230 ? -41.619 -31.953 58.691 1.00 42.03 230 ASP A CA 1
ATOM 1815 C C . ASP A 1 230 ? -43.044 -31.762 59.226 1.00 42.03 230 ASP A C 1
ATOM 1817 O O . ASP A 1 230 ? -43.776 -30.883 58.763 1.00 42.03 230 ASP A O 1
ATOM 1821 N N . GLY A 1 231 ? -43.437 -32.663 60.133 1.00 44.69 231 GLY A N 1
ATOM 1822 C CA . GLY A 1 231 ? -44.780 -32.834 60.696 1.00 44.69 231 GLY A CA 1
ATOM 1823 C C . GLY A 1 231 ? -45.360 -31.584 61.378 1.00 44.69 231 GLY A C 1
ATOM 1824 O O . GLY A 1 231 ? -44.735 -30.540 61.469 1.00 44.69 231 GLY A O 1
ATOM 1825 N N . GLU A 1 232 ? -46.567 -31.604 61.932 1.00 42.28 232 GLU A N 1
ATOM 1826 C CA . GLU A 1 232 ? -47.143 -32.648 62.774 1.00 42.28 232 GLU A CA 1
ATOM 1827 C C . GLU A 1 232 ? -48.569 -32.192 63.200 1.00 42.28 232 GLU A C 1
ATOM 1829 O O . GLU A 1 232 ? -48.868 -30.999 63.190 1.00 42.28 232 GLU A O 1
ATOM 1834 N N . TYR A 1 233 ? -49.394 -33.155 63.638 1.00 42.41 233 TYR A N 1
ATOM 1835 C CA . TYR A 1 233 ? -50.566 -33.055 64.540 1.00 42.41 233 TYR A CA 1
ATOM 1836 C C . TYR A 1 233 ? -52.035 -32.944 64.039 1.00 42.41 233 TYR A C 1
ATOM 1838 O O . TYR A 1 233 ? -52.517 -31.918 63.576 1.00 42.41 233 TYR A O 1
ATOM 1846 N N . LEU A 1 234 ? -52.751 -34.038 64.371 1.00 42.72 234 LEU A N 1
ATOM 1847 C CA . LEU A 1 234 ? -54.108 -34.210 64.940 1.00 42.72 234 LEU A CA 1
ATOM 1848 C C . LEU A 1 234 ? -55.376 -33.740 64.195 1.00 42.72 234 LEU A C 1
ATOM 1850 O O . LEU A 1 234 ? -55.697 -32.555 64.170 1.00 42.72 234 LEU A O 1
ATOM 1854 N N . SER A 1 235 ? -56.273 -34.700 63.907 1.00 40.00 235 SER A N 1
ATOM 1855 C CA . SER A 1 235 ? -57.530 -34.848 64.679 1.00 40.00 235 SER A CA 1
ATOM 1856 C C . SER A 1 235 ? -58.381 -36.072 64.299 1.00 40.00 235 SER A C 1
ATOM 1858 O O . SER A 1 235 ? -58.638 -36.306 63.120 1.00 40.00 235 SER A O 1
ATOM 1860 N N . LYS A 1 236 ? -58.933 -36.674 65.367 1.00 39.47 236 LYS A N 1
ATOM 1861 C CA . LYS A 1 236 ? -59.981 -37.708 65.519 1.00 39.47 236 LYS A CA 1
ATOM 1862 C C . LYS A 1 236 ? -59.550 -39.170 65.533 1.00 39.47 236 LYS A C 1
ATOM 1864 O O . LYS A 1 236 ? -59.174 -39.705 64.475 1.00 39.47 236 LYS A O 1
#

Solvent-accessible surface area (backbone atoms only — not comparable to full-atom values): 14593 Å² total; per-residue (Å²): 132,87,78,87,84,86,86,85,86,86,84,82,88,85,92,80,83,88,78,87,88,83,80,87,72,87,70,84,74,71,72,96,60,74,80,72,92,60,90,52,67,71,56,35,48,52,51,48,48,52,59,25,48,82,65,68,18,3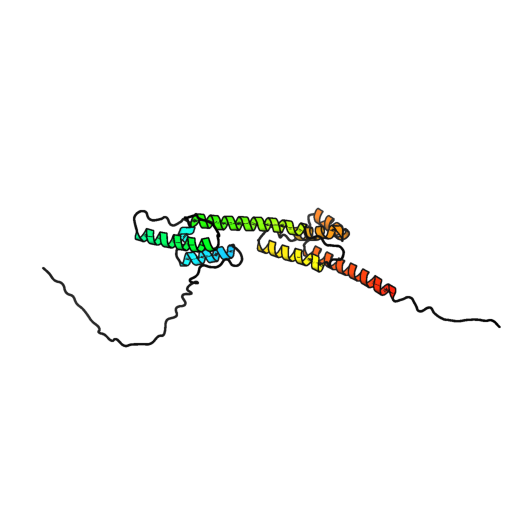9,48,45,42,72,61,72,57,73,80,53,92,82,48,66,69,57,32,51,52,46,54,50,29,43,52,53,40,38,61,50,51,47,74,78,35,86,90,76,83,72,88,49,36,30,63,44,48,54,50,45,54,48,54,50,51,51,50,52,49,52,49,50,56,52,59,67,52,50,52,83,68,53,58,60,54,94,90,58,57,61,66,73,53,48,50,61,54,52,54,52,43,51,56,36,47,76,67,68,41,84,77,51,42,52,39,60,56,18,49,42,56,40,61,22,30,41,89,79,44,47,69,62,38,59,68,49,46,61,45,36,75,70,74,52,57,52,44,34,68,60,47,53,51,52,51,53,54,47,51,50,50,54,50,50,52,61,48,50,62,59,61,66,72,76,76,85,82,79,80,82,87,71,87,85,86,87,88,134

Foldseek 3Di:
DDDDDDDDDDDDDDDDDDDDDDDPPPPPDPDPDADADDDDVVVSVVSNCVVLVVVVLVCQLVVNDDQDDPDPVSNVSNVVSLVVLVVNLCSQPPDDDDSRSNVSNVVSVVVRVVVLVVVLVVLVCVLLVQADDDPDQLCVSVVVLVVSLVVNVSSVDPCSDQQNSLVSLCNSCCPPCVVLNVVQVVCVVVVNGDGNVRSSVVSVVVSVVVVVVVVVVVVVVPPDDPPDDDDDDDDD

pLDDT: mean 70.07, std 18.14, range [25.5, 88.94]

Mean predicted aligned error: 17.74 Å